Protein AF-A0A2E1EJ29-F1 (afdb_monomer_lite)

Secondary structure (DSSP, 8-state):
---HHHHHHHHHHHHHHHHHHHHH--SHHHHHHHHHHHHHHHHHHHH-GGGTTTS-TT--TT----HHHHHHHHHHHHHHHHHHHHHHHHHHHHHHHHHHHHHHHHHHHHTSS-HHHHHHHHHHHHHHHHHS---HHHHHHHHHHHHHHHHHHHHHHHHHHHHHHHHHHHHHHHHHHHHHHHHHHHHHHHHHHHHHHHHHHT-SSHHHHHHHHHHHHHHHHHHHHHHHHHHHHHHHHHHHHHHHH-

pLDDT: mean 88.32, std 11.66, range [44.38, 98.0]

Structure (mmCIF, N/CA/C/O backbone):
data_AF-A0A2E1EJ29-F1
#
_entry.id   AF-A0A2E1EJ29-F1
#
loop_
_atom_site.group_PDB
_atom_site.id
_atom_site.type_symbol
_atom_site.label_atom_id
_atom_site.label_alt_id
_atom_site.label_comp_id
_atom_site.label_asym_id
_atom_site.label_entity_id
_atom_site.label_seq_id
_atom_site.pdbx_PDB_ins_code
_atom_site.Cartn_x
_atom_site.Cartn_y
_atom_site.Cartn_z
_atom_site.occupancy
_atom_site.B_iso_or_equiv
_atom_site.auth_seq_id
_atom_site.auth_comp_id
_atom_site.auth_asym_id
_atom_site.auth_atom_id
_atom_site.pdbx_PDB_model_num
ATOM 1 N N . MET A 1 1 ? -49.871 9.110 46.213 1.00 54.94 1 MET A N 1
ATOM 2 C CA . MET A 1 1 ? -48.564 8.677 46.752 1.00 54.94 1 MET A CA 1
ATOM 3 C C . MET A 1 1 ? -48.203 7.358 46.102 1.00 54.94 1 MET A C 1
ATOM 5 O O . MET A 1 1 ? -49.024 6.448 46.153 1.00 54.94 1 MET A O 1
ATOM 9 N N . ALA A 1 2 ? -47.036 7.257 45.468 1.00 61.09 2 ALA A N 1
ATOM 10 C CA . ALA A 1 2 ? -46.571 5.967 44.973 1.00 61.09 2 ALA A CA 1
ATOM 11 C C . ALA A 1 2 ? -46.119 5.103 46.153 1.00 61.09 2 ALA A C 1
ATOM 13 O O . ALA A 1 2 ? -45.419 5.576 47.049 1.00 61.09 2 ALA A O 1
ATOM 14 N N . SER A 1 3 ? -46.544 3.844 46.171 1.00 75.69 3 SER A N 1
ATOM 15 C CA . SER A 1 3 ? -46.094 2.883 47.177 1.00 75.69 3 SER A CA 1
ATOM 16 C C . SER A 1 3 ? -44.621 2.517 46.963 1.00 75.69 3 SER A C 1
ATOM 18 O O . SER A 1 3 ? -44.112 2.576 45.843 1.00 75.69 3 SER A O 1
ATOM 20 N N . SER A 1 4 ? -43.940 2.073 48.024 1.00 77.25 4 SER A N 1
ATOM 21 C CA . SER A 1 4 ? -42.561 1.556 47.935 1.00 77.25 4 SER A CA 1
ATOM 22 C C . SER A 1 4 ? -42.420 0.457 46.866 1.00 77.25 4 SER A C 1
ATOM 24 O O . SER A 1 4 ? -41.436 0.438 46.132 1.00 77.25 4 SER A O 1
ATOM 26 N N . ALA A 1 5 ? -43.450 -0.381 46.698 1.00 81.69 5 ALA A N 1
ATOM 27 C CA . ALA A 1 5 ? -43.499 -1.410 45.661 1.00 81.69 5 ALA A CA 1
ATOM 28 C C . ALA A 1 5 ? -43.515 -0.823 44.237 1.00 81.69 5 ALA A C 1
ATOM 30 O O . ALA A 1 5 ? -42.747 -1.267 43.392 1.00 81.69 5 ALA A O 1
ATOM 31 N N . GLN A 1 6 ? -44.315 0.218 43.982 1.00 80.25 6 GLN A N 1
ATOM 32 C CA . GLN A 1 6 ? -44.339 0.896 42.677 1.00 80.25 6 GLN A CA 1
ATOM 33 C C . GLN A 1 6 ? -42.991 1.558 42.352 1.00 80.25 6 GLN A C 1
ATOM 35 O O . GLN A 1 6 ? -42.530 1.496 41.217 1.00 80.25 6 GLN A O 1
ATOM 40 N N . LEU A 1 7 ? -42.331 2.158 43.348 1.00 76.06 7 LEU A N 1
ATOM 41 C CA . LEU A 1 7 ? -41.003 2.761 43.172 1.00 76.06 7 LEU A CA 1
ATOM 42 C C . LEU A 1 7 ? -39.934 1.710 42.864 1.00 76.06 7 LEU A C 1
ATOM 44 O O . LEU A 1 7 ? -39.083 1.927 41.999 1.00 76.06 7 LEU A O 1
ATOM 48 N N . ARG A 1 8 ? -39.988 0.572 43.563 1.00 86.38 8 ARG A N 1
ATOM 49 C CA . ARG A 1 8 ? -39.115 -0.575 43.310 1.00 86.38 8 ARG A CA 1
ATOM 50 C C . ARG A 1 8 ? -39.275 -1.052 41.873 1.00 86.38 8 ARG A C 1
ATOM 52 O O . ARG A 1 8 ? -38.272 -1.215 41.190 1.00 86.38 8 ARG A O 1
ATOM 59 N N . ASP A 1 9 ? -40.506 -1.242 41.412 1.00 86.69 9 ASP A N 1
ATOM 60 C CA . ASP A 1 9 ? -40.768 -1.805 40.088 1.00 86.69 9 ASP A CA 1
ATOM 61 C C . ASP A 1 9 ? -40.225 -0.896 38.968 1.00 86.69 9 ASP A C 1
ATOM 63 O O . ASP A 1 9 ? -39.605 -1.397 38.034 1.00 86.69 9 ASP A O 1
ATOM 67 N N . ILE A 1 10 ? -40.323 0.435 39.103 1.00 85.44 10 ILE A N 1
ATOM 68 C CA . ILE A 1 10 ? -39.728 1.376 38.134 1.00 85.44 10 ILE A CA 1
ATOM 69 C C . ILE A 1 10 ? -38.192 1.305 38.144 1.00 85.44 10 ILE A C 1
ATOM 71 O O . ILE A 1 10 ? -37.553 1.312 37.092 1.00 85.44 10 ILE A O 1
ATOM 75 N N . ILE A 1 11 ? -37.570 1.247 39.325 1.00 86.56 11 ILE A N 1
ATOM 76 C CA . ILE A 1 11 ? -36.105 1.153 39.437 1.00 86.56 11 ILE A CA 1
ATOM 77 C C . ILE A 1 11 ? -35.609 -0.173 38.853 1.00 86.56 11 ILE A C 1
ATOM 79 O O . ILE A 1 11 ? -34.626 -0.186 38.109 1.00 86.56 11 ILE A O 1
ATOM 83 N N . LEU A 1 12 ? -36.303 -1.273 39.145 1.00 89.56 12 LEU A N 1
ATOM 84 C CA . LEU A 1 12 ? -36.008 -2.582 38.573 1.00 89.56 12 LEU A CA 1
ATOM 85 C C . LEU A 1 12 ? -36.186 -2.588 37.055 1.00 89.56 12 LEU A C 1
ATOM 87 O O . LEU A 1 12 ? -35.340 -3.150 36.370 1.00 89.56 12 LEU A O 1
ATOM 91 N N . ASP A 1 13 ? -37.206 -1.920 36.518 1.00 90.19 13 ASP A N 1
ATOM 92 C CA . ASP A 1 13 ? -37.405 -1.788 35.073 1.00 90.19 13 ASP A CA 1
ATOM 93 C C . ASP A 1 13 ? -36.230 -1.070 34.385 1.00 90.19 13 ASP A C 1
ATOM 95 O O . ASP A 1 13 ? -35.724 -1.527 33.358 1.00 90.19 13 ASP A O 1
ATOM 99 N N . LYS A 1 14 ? -35.693 -0.004 34.995 1.00 87.94 14 LYS A N 1
ATOM 100 C CA . LYS A 1 14 ? -34.483 0.670 34.488 1.00 87.94 14 LYS A CA 1
ATOM 101 C C . LYS A 1 14 ? -33.247 -0.228 34.547 1.00 87.94 14 LYS A C 1
ATOM 103 O O . LYS A 1 14 ? -32.454 -0.219 33.606 1.00 87.94 14 LYS A O 1
ATOM 108 N N . ILE A 1 15 ? -33.085 -1.015 35.613 1.00 91.38 15 ILE A N 1
ATOM 109 C CA . ILE A 1 15 ? -31.972 -1.971 35.729 1.00 91.38 15 ILE A CA 1
ATOM 110 C C . ILE A 1 15 ? -32.107 -3.085 34.680 1.00 91.38 15 ILE A C 1
ATOM 112 O O . ILE A 1 15 ? -31.140 -3.390 33.987 1.00 91.38 15 ILE A O 1
ATOM 116 N N . ASN A 1 16 ? -33.307 -3.635 34.497 1.00 91.06 16 ASN A N 1
ATOM 117 C CA . ASN A 1 16 ? -33.585 -4.668 33.498 1.00 91.06 16 ASN A CA 1
ATOM 118 C C . ASN A 1 16 ? -33.403 -4.137 32.067 1.00 91.06 16 ASN A C 1
ATOM 120 O O . ASN A 1 16 ? -32.861 -4.833 31.211 1.00 91.06 16 ASN A O 1
ATOM 124 N N . SER A 1 17 ? -33.785 -2.883 31.809 1.00 89.94 17 SER A N 1
ATOM 125 C CA . SER A 1 17 ? -33.532 -2.205 30.532 1.00 89.94 17 SER A CA 1
ATOM 126 C C . SER A 1 17 ? -32.032 -2.095 30.245 1.00 89.94 17 SER A C 1
ATOM 128 O O . SER A 1 17 ? -31.591 -2.381 29.131 1.00 89.94 17 SER A O 1
ATOM 130 N N . ALA A 1 18 ? -31.226 -1.742 31.254 1.00 89.75 18 ALA A N 1
ATOM 131 C CA . ALA A 1 18 ? -29.772 -1.736 31.126 1.00 89.75 18 ALA A CA 1
ATOM 132 C C . ALA A 1 18 ? -29.220 -3.144 30.842 1.00 89.75 18 ALA A C 1
ATOM 134 O O . ALA A 1 18 ? -28.425 -3.301 29.918 1.00 89.75 18 ALA A O 1
ATOM 135 N N . GLU A 1 19 ? -29.667 -4.170 31.576 1.00 88.75 19 GLU A N 1
ATOM 136 C CA . GLU A 1 19 ? -29.282 -5.573 31.338 1.00 88.75 19 GLU A CA 1
ATOM 137 C C . GLU A 1 19 ? -29.633 -6.032 29.911 1.00 88.75 19 GLU A C 1
ATOM 139 O O . GLU A 1 19 ? -28.803 -6.645 29.235 1.00 88.75 19 GLU A O 1
ATOM 144 N N . SER A 1 20 ? -30.819 -5.674 29.409 1.00 89.12 20 SER A N 1
ATOM 145 C CA . SER A 1 20 ? -31.241 -5.989 28.042 1.00 89.12 20 SER A CA 1
ATOM 146 C C . SER A 1 20 ? -30.323 -5.346 27.001 1.00 89.12 20 SER A C 1
ATOM 148 O O . SER A 1 20 ? -29.882 -6.031 26.077 1.00 89.12 20 SER A O 1
ATOM 150 N N . ILE A 1 21 ? -29.978 -4.062 27.158 1.00 89.06 21 ILE A N 1
ATOM 151 C CA . ILE A 1 21 ? -29.039 -3.366 26.260 1.00 89.06 21 ILE A CA 1
ATOM 152 C C . ILE A 1 21 ? -27.668 -4.053 26.288 1.00 89.06 21 ILE A C 1
ATOM 154 O O . ILE A 1 21 ? -27.071 -4.295 25.243 1.00 89.06 21 ILE A O 1
ATOM 158 N N . LEU A 1 22 ? -27.182 -4.433 27.471 1.00 87.25 22 LEU A N 1
ATOM 159 C CA . LEU A 1 22 ? -25.880 -5.090 27.627 1.00 87.25 22 LEU A CA 1
ATOM 160 C C . LEU A 1 22 ? -25.828 -6.473 26.987 1.00 87.25 22 LEU A C 1
ATOM 162 O O . LEU A 1 22 ? -24.800 -6.846 26.414 1.00 87.25 22 LEU A O 1
ATOM 166 N N . SER A 1 23 ? -26.928 -7.225 27.052 1.00 83.06 23 SER A N 1
ATOM 167 C CA . SER A 1 23 ? -27.020 -8.539 26.415 1.00 83.06 23 SER A CA 1
ATOM 168 C C . SER A 1 23 ? -26.811 -8.454 24.896 1.00 83.06 23 SER A C 1
ATOM 170 O O . SER A 1 23 ? -26.118 -9.296 24.322 1.00 83.06 23 SER A O 1
ATOM 172 N N . GLY A 1 24 ? -27.315 -7.385 24.268 1.00 82.38 24 GLY A N 1
ATOM 173 C CA . GLY A 1 24 ? -27.173 -7.100 22.840 1.00 82.38 24 GLY A CA 1
ATOM 174 C C . GLY A 1 24 ? -25.988 -6.206 22.467 1.00 82.38 24 GLY A C 1
ATOM 175 O O . GLY A 1 24 ? -25.784 -5.967 21.281 1.00 82.38 24 GLY A O 1
ATOM 176 N N . ALA A 1 25 ? -25.209 -5.724 23.442 1.00 82.88 25 ALA A N 1
ATOM 177 C CA . ALA A 1 25 ? -24.180 -4.719 23.200 1.00 82.88 25 ALA A CA 1
ATOM 178 C C . ALA A 1 25 ? -23.123 -5.200 22.196 1.00 82.88 25 ALA A C 1
ATOM 180 O O . ALA A 1 25 ? -22.676 -6.352 22.248 1.00 82.88 25 ALA A O 1
ATOM 181 N N . SER A 1 26 ? -22.708 -4.286 21.321 1.00 76.38 26 SER A N 1
ATOM 182 C CA . SER A 1 26 ? -21.711 -4.511 20.270 1.00 76.38 26 SER A CA 1
ATOM 183 C C . SER A 1 26 ? -20.671 -3.389 20.182 1.00 76.38 26 SER A C 1
ATOM 185 O O . SER A 1 26 ? -19.538 -3.629 19.752 1.00 76.38 26 SER A O 1
ATOM 187 N N . ASP A 1 27 ? -21.012 -2.188 20.654 1.00 80.25 27 ASP A N 1
ATOM 188 C CA . ASP A 1 27 ? -20.152 -1.013 20.587 1.00 80.25 27 ASP A CA 1
ATOM 189 C C . ASP A 1 27 ? -20.117 -0.202 21.896 1.00 80.25 27 ASP A C 1
ATOM 191 O O . ASP A 1 27 ? -20.706 -0.557 22.917 1.00 80.25 27 ASP A O 1
ATOM 195 N N . GLY A 1 28 ? -19.349 0.890 21.886 1.00 80.75 28 GLY A N 1
ATOM 196 C CA . GLY A 1 28 ? -19.209 1.777 23.041 1.00 80.75 28 GLY A CA 1
ATOM 197 C C . GLY A 1 28 ? -20.457 2.604 23.363 1.00 80.75 28 GLY A C 1
ATOM 198 O O . GLY A 1 28 ? -20.579 3.082 24.492 1.00 80.75 28 GLY A O 1
ATOM 199 N N . GLU A 1 29 ? -21.355 2.796 22.399 1.00 85.56 29 GLU A N 1
ATOM 200 C CA . GLU A 1 29 ? -22.580 3.575 22.564 1.00 85.56 29 GLU A CA 1
ATOM 201 C C . GLU A 1 29 ? -23.623 2.777 23.350 1.00 85.56 29 GLU A C 1
ATOM 203 O O . GLU A 1 29 ? -24.232 3.320 24.276 1.00 85.56 29 GLU A O 1
ATOM 208 N N . ASP A 1 30 ? -23.716 1.470 23.099 1.00 86.88 30 ASP A N 1
ATOM 209 C CA . ASP A 1 30 ? -24.527 0.539 23.889 1.00 86.88 30 ASP A CA 1
ATOM 210 C C . ASP A 1 30 ? -24.137 0.577 25.376 1.00 86.88 30 ASP A C 1
ATOM 212 O O . ASP A 1 30 ? -24.987 0.710 26.260 1.00 86.88 30 ASP A O 1
ATOM 216 N N . PHE A 1 31 ? -22.832 0.553 25.673 1.00 86.06 31 PHE A N 1
ATOM 217 C CA . PHE A 1 31 ? -22.336 0.664 27.049 1.00 86.06 31 PHE A CA 1
ATOM 218 C C . PHE A 1 31 ? -22.629 2.023 27.682 1.00 86.06 31 PHE A C 1
ATOM 220 O O . PHE A 1 31 ? -22.846 2.102 28.895 1.00 86.06 31 PHE A O 1
ATOM 227 N N . LYS A 1 32 ? -22.612 3.104 26.897 1.00 87.00 32 LYS A N 1
ATOM 228 C CA . LYS A 1 32 ? -22.953 4.439 27.394 1.00 87.00 32 LYS A CA 1
ATOM 229 C C . LYS A 1 32 ? -24.435 4.503 27.766 1.00 87.00 32 LYS A C 1
ATOM 231 O O . LYS A 1 32 ? -24.745 4.874 28.895 1.00 87.00 32 LYS A O 1
ATOM 236 N N . ARG A 1 33 ? -25.319 4.040 26.875 1.00 87.25 33 ARG A N 1
ATOM 237 C CA . ARG A 1 33 ? -26.767 3.954 27.116 1.00 87.25 33 ARG A CA 1
ATOM 238 C C . ARG A 1 33 ? -27.089 3.091 28.332 1.00 87.25 33 ARG A C 1
ATOM 240 O O . ARG A 1 33 ? -27.808 3.535 29.220 1.00 87.25 33 ARG A O 1
ATOM 247 N N . ALA A 1 34 ? -26.510 1.895 28.434 1.00 88.69 34 ALA A N 1
ATOM 248 C CA . ALA A 1 34 ? -26.711 1.033 29.599 1.00 88.69 34 ALA A CA 1
ATOM 249 C C . ALA A 1 34 ? -26.281 1.716 30.912 1.00 88.69 34 ALA A C 1
ATOM 251 O O . ALA A 1 34 ? -26.986 1.632 31.917 1.00 88.69 34 ALA A O 1
ATOM 252 N N . ASN A 1 35 ? -25.161 2.450 30.908 1.00 87.88 35 ASN A N 1
ATOM 253 C CA . ASN A 1 35 ? -24.720 3.211 32.079 1.00 87.88 35 ASN A CA 1
ATOM 254 C C . ASN A 1 35 ? -25.652 4.379 32.431 1.00 87.88 35 ASN A C 1
ATOM 256 O O . ASN A 1 35 ? -25.806 4.671 33.614 1.00 87.88 35 ASN A O 1
ATOM 260 N N . GLU A 1 36 ? -26.285 5.030 31.452 1.00 89.19 36 GLU A N 1
ATOM 261 C CA . GLU A 1 36 ? -27.283 6.081 31.694 1.00 89.19 36 GLU A CA 1
ATOM 262 C C . GLU A 1 36 ? -28.497 5.514 32.445 1.00 89.19 36 GLU A C 1
ATOM 264 O O . GLU A 1 36 ? -28.858 6.034 33.501 1.00 89.19 36 GLU A O 1
ATOM 269 N N . TYR A 1 37 ? -29.051 4.380 31.996 1.00 88.06 37 TYR A N 1
ATOM 270 C CA . TYR A 1 37 ? -30.131 3.678 32.707 1.00 88.06 37 TYR A CA 1
ATOM 271 C C . TYR A 1 37 ? -29.724 3.264 34.129 1.00 88.06 37 TYR A C 1
ATOM 273 O O . TYR A 1 37 ? -30.474 3.476 35.085 1.00 88.06 37 TYR A O 1
ATOM 281 N N . MET A 1 38 ? -28.505 2.744 34.295 1.00 88.94 38 MET A N 1
ATOM 282 C CA . MET A 1 38 ? -27.959 2.391 35.610 1.00 88.94 38 MET A CA 1
ATOM 283 C C . MET A 1 38 ? -27.734 3.608 36.511 1.00 88.94 38 MET A C 1
ATOM 285 O O . MET A 1 38 ? -27.847 3.496 37.736 1.00 88.94 38 MET A O 1
ATOM 289 N N . HIS A 1 39 ? -27.409 4.766 35.936 1.00 88.50 39 HIS A N 1
ATOM 290 C CA . HIS A 1 39 ? -27.248 6.004 36.684 1.00 88.50 39 HIS A CA 1
ATOM 291 C C . HIS A 1 39 ? -28.597 6.536 37.173 1.00 88.50 39 HIS A C 1
ATOM 293 O O . HIS A 1 39 ? -28.703 6.898 38.347 1.00 88.50 39 HIS A O 1
ATOM 299 N N . VAL A 1 40 ? -29.620 6.504 36.316 1.00 85.75 40 VAL A N 1
ATOM 300 C CA . VAL A 1 40 ? -30.999 6.879 36.658 1.00 85.75 40 VAL A CA 1
ATOM 301 C C . VAL A 1 40 ? -31.550 5.970 37.759 1.00 85.75 40 VAL A C 1
ATOM 303 O O . VAL A 1 40 ? -32.079 6.463 38.756 1.00 85.75 40 VAL A O 1
ATOM 306 N N . ALA A 1 41 ? -31.345 4.653 37.652 1.00 86.88 41 ALA A N 1
ATOM 307 C CA . ALA A 1 41 ? -31.723 3.702 38.698 1.00 86.88 41 ALA A CA 1
ATOM 308 C C . ALA A 1 41 ? -31.033 4.016 40.041 1.00 86.88 41 ALA A C 1
ATOM 310 O O . ALA A 1 41 ? -31.674 4.023 41.092 1.00 86.88 41 ALA A O 1
ATOM 311 N N . MET A 1 42 ? -29.734 4.339 40.015 1.00 87.25 42 MET A N 1
ATOM 312 C CA . MET A 1 42 ? -28.977 4.738 41.208 1.00 87.25 42 MET A CA 1
ATOM 313 C C . MET A 1 42 ? -29.507 6.029 41.844 1.00 87.25 42 MET A C 1
ATOM 315 O O . MET A 1 42 ? -29.618 6.100 43.068 1.00 87.25 42 MET A O 1
ATOM 319 N N . GLN A 1 43 ? -29.819 7.046 41.038 1.00 84.56 43 GLN A N 1
ATOM 320 C CA . GLN A 1 43 ? -30.392 8.301 41.533 1.00 84.56 43 GLN A CA 1
ATOM 321 C C . GLN A 1 43 ? -31.761 8.059 42.178 1.00 84.56 43 GLN A C 1
ATOM 323 O O . GLN A 1 43 ? -31.989 8.509 43.299 1.00 84.56 43 GLN A O 1
ATOM 328 N N . GLY A 1 44 ? -32.610 7.240 41.546 1.00 79.50 44 GLY A N 1
ATOM 329 C CA . GLY A 1 44 ? -33.897 6.822 42.110 1.00 79.50 44 GLY A CA 1
ATOM 330 C C . GLY A 1 44 ? -33.783 6.139 43.471 1.00 79.50 44 GLY A C 1
ATOM 331 O O . GLY A 1 44 ? -34.584 6.406 44.365 1.00 79.50 44 GLY A O 1
ATOM 332 N N . MET A 1 45 ? -32.758 5.303 43.661 1.00 82.88 45 MET A N 1
ATOM 333 C CA . MET A 1 45 ? -32.493 4.635 44.941 1.00 82.88 45 MET A CA 1
ATOM 334 C C . MET A 1 45 ? -31.939 5.564 46.034 1.00 82.88 45 MET A C 1
ATOM 336 O O . MET A 1 45 ? -32.124 5.273 47.219 1.00 82.88 45 MET A O 1
ATOM 340 N N . LYS A 1 46 ? -31.206 6.628 45.673 1.00 80.44 46 LYS A N 1
ATOM 341 C CA . LYS A 1 46 ? -30.547 7.539 46.629 1.00 80.44 46 LYS A CA 1
ATOM 342 C C . LYS A 1 46 ? -31.440 8.693 47.066 1.00 80.44 46 LYS A C 1
ATOM 344 O O . LYS A 1 46 ? -31.614 8.897 48.266 1.00 80.44 46 LYS A O 1
ATOM 349 N N . ASP A 1 47 ? -31.998 9.409 46.099 1.00 70.81 47 ASP A N 1
ATOM 350 C CA . ASP A 1 47 ? -32.615 10.718 46.329 1.00 70.81 47 ASP A CA 1
ATOM 351 C C . ASP A 1 47 ? -34.151 10.658 46.248 1.00 70.81 47 ASP A C 1
ATOM 353 O O . ASP A 1 47 ? -34.837 11.637 46.542 1.00 70.81 47 ASP A O 1
ATOM 357 N N . GLY A 1 48 ? -34.711 9.489 45.907 1.00 61.50 48 GLY A N 1
ATOM 358 C CA . GLY A 1 48 ? -36.116 9.355 45.530 1.00 61.50 48 GLY A CA 1
ATOM 359 C C . GLY A 1 48 ? -36.389 9.972 44.152 1.00 61.50 48 GLY A C 1
ATOM 360 O O . GLY A 1 48 ? -35.484 10.439 43.461 1.00 61.50 48 GLY A O 1
ATOM 361 N N . PHE A 1 49 ? -37.650 9.977 43.715 1.00 59.75 49 PHE A N 1
ATOM 362 C CA . PHE A 1 49 ? -38.008 10.421 42.356 1.00 59.75 49 PHE A CA 1
ATOM 363 C C . PHE A 1 49 ? -37.972 11.940 42.127 1.00 59.75 49 PHE A C 1
ATOM 365 O O . PHE A 1 49 ? -38.128 12.371 40.987 1.00 59.75 49 PHE A O 1
ATOM 372 N N . ALA A 1 50 ? -37.674 12.753 43.147 1.00 52.94 50 ALA A N 1
ATOM 373 C CA . ALA A 1 50 ? -37.490 14.199 42.985 1.00 52.94 50 ALA A CA 1
ATOM 374 C C . ALA A 1 50 ? -36.367 14.544 41.980 1.00 52.94 50 ALA A C 1
ATOM 376 O O . ALA A 1 50 ? -36.471 15.525 41.245 1.00 52.94 50 ALA A O 1
ATOM 377 N N . ALA A 1 51 ? -35.338 13.691 41.882 1.00 47.88 51 ALA A N 1
ATOM 378 C CA . ALA A 1 51 ? -34.248 13.811 40.908 1.00 47.88 51 ALA A CA 1
ATOM 379 C C . ALA A 1 51 ? -34.557 13.182 39.529 1.00 47.88 51 ALA A C 1
ATOM 381 O O . ALA A 1 51 ? -33.835 13.435 38.570 1.00 47.88 51 ALA A O 1
ATOM 382 N N . MET A 1 52 ? -35.625 12.379 39.410 1.00 50.31 52 MET A N 1
ATOM 383 C CA . MET A 1 52 ? -36.056 11.722 38.161 1.00 50.31 52 MET A CA 1
ATOM 384 C C . MET A 1 52 ? -37.126 12.525 37.389 1.00 50.31 52 MET A C 1
ATOM 386 O O . MET A 1 52 ? -37.547 12.113 36.307 1.00 50.31 52 MET A O 1
ATOM 390 N N . SER A 1 53 ? -37.543 13.677 37.931 1.00 44.88 53 SER A N 1
ATOM 391 C CA . SER A 1 53 ? -38.707 14.498 37.544 1.00 44.88 53 SER A CA 1
ATOM 392 C C . SER A 1 53 ? -38.671 15.144 36.149 1.00 44.88 53 SER A C 1
ATOM 394 O O . SER A 1 53 ? -39.543 15.945 35.823 1.00 44.88 53 SER A O 1
ATOM 396 N N . VAL A 1 54 ? -37.724 14.776 35.285 1.00 45.69 54 VAL A N 1
ATOM 397 C CA . VAL A 1 54 ? -37.727 15.214 33.879 1.00 45.69 54 VAL A CA 1
ATOM 398 C C . VAL A 1 54 ? -38.528 14.260 32.978 1.00 45.69 54 VAL A C 1
ATOM 400 O O . VAL A 1 54 ? -38.919 14.666 31.889 1.00 45.69 54 VAL A O 1
ATOM 403 N N . ILE A 1 55 ? -38.807 13.015 33.398 1.00 44.38 55 ILE A N 1
ATOM 404 C CA . ILE A 1 55 ? -39.355 11.989 32.481 1.00 44.38 55 ILE A CA 1
ATOM 405 C C . ILE A 1 55 ? -40.814 11.589 32.747 1.00 44.38 55 ILE A C 1
ATOM 407 O O . ILE A 1 55 ? -41.474 11.172 31.806 1.00 44.38 55 ILE A O 1
ATOM 411 N N . ASP A 1 56 ? -41.376 11.765 33.943 1.00 45.12 56 ASP A N 1
ATOM 412 C CA . ASP A 1 56 ? -42.786 11.405 34.156 1.00 45.12 56 ASP A CA 1
ATOM 413 C C . ASP A 1 56 ? -43.423 12.253 35.258 1.00 45.12 56 ASP A C 1
ATOM 415 O O . ASP A 1 56 ? -43.043 12.174 36.428 1.00 45.12 56 ASP A O 1
ATOM 419 N N . GLY A 1 57 ? -44.418 13.066 34.892 1.00 45.25 57 GLY A N 1
ATOM 420 C CA . GLY A 1 57 ? -45.170 13.964 35.783 1.00 45.25 57 GLY A CA 1
ATOM 421 C C . GLY A 1 57 ? -46.128 13.250 36.746 1.00 45.25 57 GLY A C 1
ATOM 422 O O . GLY A 1 57 ? -47.174 13.794 37.087 1.00 45.25 57 GLY A O 1
ATOM 423 N N . LEU A 1 58 ? -45.803 12.019 37.148 1.00 47.06 58 LEU A N 1
ATOM 424 C CA . LEU A 1 58 ? -46.701 11.076 37.822 1.00 47.06 58 LEU A CA 1
ATOM 425 C C . LEU A 1 58 ? -46.355 10.831 39.302 1.00 47.06 58 LEU A C 1
ATOM 427 O O . LEU A 1 58 ? -47.089 10.116 39.985 1.00 47.06 58 LEU A O 1
ATOM 431 N N . LEU A 1 59 ? -45.256 11.397 39.819 1.00 50.97 59 LEU A N 1
ATOM 432 C CA . LEU A 1 59 ? -44.717 11.041 41.136 1.00 50.97 59 LEU A CA 1
ATOM 433 C C . LEU A 1 59 ? -44.487 12.258 42.041 1.00 50.97 59 LEU A C 1
ATOM 435 O O . LEU A 1 59 ? -43.778 13.196 41.697 1.00 50.97 59 LEU A O 1
ATOM 439 N N . ASP A 1 60 ? -45.086 12.197 43.230 1.00 52.22 60 ASP A N 1
ATOM 440 C CA . ASP A 1 60 ? -44.978 13.208 44.280 1.00 52.22 60 ASP A CA 1
ATOM 441 C C . ASP A 1 60 ? -43.615 13.104 45.001 1.00 52.22 60 ASP A C 1
ATOM 443 O O . ASP A 1 60 ? -43.181 12.006 45.382 1.00 52.22 60 ASP A O 1
ATOM 447 N N . ASN A 1 61 ? -42.951 14.250 45.189 1.00 53.09 61 ASN A N 1
ATOM 448 C CA . ASN A 1 61 ? -41.515 14.430 45.490 1.00 53.09 61 ASN A CA 1
ATOM 449 C C . ASN A 1 61 ? -41.016 13.850 46.836 1.00 53.09 61 ASN A C 1
ATOM 451 O O . ASN A 1 61 ? -39.840 13.984 47.173 1.00 53.09 61 ASN A O 1
ATOM 455 N N . SER A 1 62 ? -41.885 13.216 47.624 1.00 52.31 62 SER A N 1
ATOM 456 C CA . SER A 1 62 ? -41.614 12.761 48.997 1.00 52.31 62 SER A CA 1
ATOM 457 C C . SER A 1 62 ? -41.545 11.237 49.164 1.00 52.31 62 SER A C 1
ATOM 459 O O . SER A 1 62 ? -41.187 10.748 50.237 1.00 52.31 62 SER A O 1
ATOM 461 N N . SER A 1 63 ? -41.862 10.470 48.117 1.00 63.03 63 SER A N 1
ATOM 462 C CA . SER A 1 63 ? -41.990 9.010 48.203 1.00 63.03 63 SER A CA 1
ATOM 463 C C . SER A 1 63 ? -40.604 8.335 48.181 1.00 63.03 63 SER A C 1
ATOM 465 O O . SER A 1 63 ? -39.866 8.460 47.202 1.00 63.03 63 SER A O 1
ATOM 467 N N . ARG A 1 64 ? -40.232 7.617 49.253 1.00 72.25 64 ARG A N 1
ATOM 468 C CA . ARG A 1 64 ? -38.952 6.887 49.388 1.00 72.25 64 ARG A CA 1
ATOM 469 C C . ARG A 1 64 ? -39.168 5.378 49.488 1.00 72.25 64 ARG A C 1
ATOM 471 O O . ARG A 1 64 ? -40.179 4.925 50.018 1.00 72.25 64 ARG A O 1
ATOM 478 N N . LEU A 1 65 ? -38.180 4.612 49.025 1.00 79.31 65 LEU A N 1
ATOM 479 C CA . LEU A 1 65 ? -38.127 3.163 49.225 1.00 79.31 65 LEU A CA 1
ATOM 480 C C . LEU A 1 65 ? -37.987 2.824 50.713 1.00 79.31 65 LEU A C 1
ATOM 482 O O . LEU A 1 65 ? -37.216 3.465 51.436 1.00 79.31 65 LEU A O 1
ATOM 486 N N . ASN A 1 66 ? -38.678 1.773 51.151 1.00 85.25 66 ASN A N 1
ATOM 487 C CA . ASN A 1 66 ? -38.384 1.136 52.431 1.00 85.25 66 ASN A CA 1
ATOM 488 C C . ASN A 1 66 ? -37.021 0.407 52.377 1.00 85.25 66 ASN A C 1
ATOM 490 O O . ASN A 1 66 ? -36.421 0.229 51.314 1.00 85.25 66 ASN A O 1
ATOM 494 N N . ALA A 1 67 ? -36.514 -0.017 53.537 1.00 85.19 67 ALA A N 1
ATOM 495 C CA . ALA A 1 67 ? -35.194 -0.643 53.632 1.00 85.19 67 ALA A CA 1
ATOM 496 C C . ALA A 1 67 ? -35.077 -1.960 52.836 1.00 85.19 67 ALA A C 1
ATOM 498 O O . ALA A 1 67 ? -34.037 -2.201 52.229 1.00 85.19 67 ALA A O 1
ATOM 499 N N . GLN A 1 68 ? -36.134 -2.779 52.807 1.00 88.00 68 GLN A N 1
ATOM 500 C CA . GLN A 1 68 ? -36.143 -4.072 52.111 1.00 88.00 68 GLN A CA 1
ATOM 501 C C . GLN A 1 68 ? -36.118 -3.897 50.586 1.00 88.00 68 GLN A C 1
ATOM 503 O O . GLN A 1 68 ? -35.276 -4.481 49.908 1.00 88.00 68 GLN A O 1
ATOM 508 N N . ASP A 1 69 ? -36.989 -3.044 50.046 1.00 86.50 69 ASP A N 1
ATOM 509 C CA . ASP A 1 69 ? -37.060 -2.755 48.612 1.00 86.50 69 ASP A CA 1
ATOM 510 C C . ASP A 1 69 ? -35.784 -2.049 48.124 1.00 86.50 69 ASP A C 1
ATOM 512 O O . ASP A 1 69 ? -35.317 -2.303 47.011 1.00 86.50 69 ASP A O 1
ATOM 516 N N . ARG A 1 70 ? -35.181 -1.193 48.963 1.00 86.25 70 ARG A N 1
ATOM 517 C CA . ARG A 1 70 ? -33.896 -0.549 48.666 1.00 86.25 70 ARG A CA 1
ATOM 518 C C . ARG A 1 70 ? -32.751 -1.553 48.588 1.00 86.25 70 ARG A C 1
ATOM 520 O O . ARG A 1 70 ? -31.946 -1.444 47.666 1.00 86.25 70 ARG A O 1
ATOM 527 N N . ASP A 1 71 ? -32.671 -2.505 49.517 1.00 89.31 71 ASP A N 1
ATOM 528 C CA . ASP A 1 71 ? -31.630 -3.539 49.479 1.00 89.31 71 ASP A CA 1
ATOM 529 C C . ASP A 1 71 ? -31.790 -4.446 48.252 1.00 89.31 71 ASP A C 1
ATOM 531 O O . ASP A 1 71 ? -30.820 -4.721 47.550 1.00 89.31 71 ASP A O 1
ATOM 535 N N . LEU A 1 72 ? -33.028 -4.807 47.901 1.00 90.38 72 LEU A N 1
ATOM 536 C CA . LEU A 1 72 ? -33.314 -5.595 46.702 1.00 90.38 72 LEU A CA 1
ATOM 537 C C . LEU A 1 72 ? -32.882 -4.867 45.418 1.00 90.38 72 LEU A C 1
ATOM 539 O O . LEU A 1 72 ? -32.169 -5.439 44.588 1.00 90.38 72 LEU A O 1
ATOM 543 N N . CYS A 1 73 ? -33.252 -3.590 45.265 1.00 89.44 73 CYS A N 1
ATOM 544 C CA . CYS A 1 73 ? -32.812 -2.781 44.124 1.00 89.44 73 CYS A CA 1
ATOM 545 C C . CYS A 1 73 ? -31.285 -2.631 44.095 1.00 89.44 73 CYS A C 1
ATOM 547 O O . CYS A 1 73 ? -30.677 -2.699 43.027 1.00 89.44 73 CYS A O 1
ATOM 549 N N . TRP A 1 74 ? -30.653 -2.467 45.261 1.00 91.25 74 TRP A N 1
ATOM 550 C CA . TRP A 1 74 ? -29.204 -2.345 45.382 1.00 91.25 74 TRP A CA 1
ATOM 551 C C . TRP A 1 74 ? -28.471 -3.617 44.951 1.00 91.25 74 TRP A C 1
ATOM 553 O O . TRP A 1 74 ? -27.522 -3.540 44.169 1.00 91.25 74 TRP A O 1
ATOM 563 N N . GLN A 1 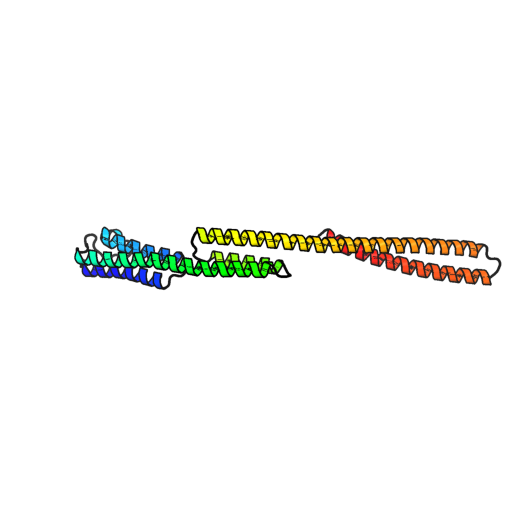75 ? -28.919 -4.788 45.411 1.00 93.12 75 GLN A N 1
ATOM 564 C CA . GLN A 1 75 ? -28.340 -6.073 45.018 1.00 93.12 75 GLN A CA 1
ATOM 565 C C . GLN A 1 75 ? -28.464 -6.300 43.509 1.00 93.12 75 GLN A C 1
ATOM 567 O O . GLN A 1 75 ? -27.483 -6.664 42.854 1.00 93.12 75 GLN A O 1
ATOM 572 N N . LYS A 1 76 ? -29.640 -6.014 42.938 1.00 91.81 76 LYS A N 1
ATOM 573 C CA . LYS A 1 76 ? -29.877 -6.142 41.497 1.00 91.81 76 LYS A CA 1
ATOM 574 C C . LYS A 1 76 ? -29.022 -5.157 40.695 1.00 91.81 76 LYS A C 1
ATOM 576 O O . LYS A 1 76 ? -28.387 -5.552 39.722 1.00 91.81 76 LYS A O 1
ATOM 581 N N . TRP A 1 77 ? -28.919 -3.905 41.141 1.00 92.81 77 TRP A N 1
ATOM 582 C CA . TRP A 1 77 ? -28.050 -2.903 40.521 1.00 92.81 77 TRP A CA 1
ATOM 583 C C . TRP A 1 77 ? -26.574 -3.311 40.571 1.00 92.81 77 TRP A C 1
ATOM 585 O O . TRP A 1 77 ? -25.859 -3.168 39.581 1.00 92.81 77 TRP A O 1
ATOM 595 N N . LYS A 1 78 ? -26.105 -3.849 41.702 1.00 92.00 78 LYS A N 1
ATOM 596 C CA . LYS A 1 78 ? -24.726 -4.327 41.841 1.00 92.00 78 LYS A CA 1
ATOM 597 C C . LYS A 1 78 ? -24.442 -5.462 40.856 1.00 92.00 78 LYS A C 1
ATOM 599 O O . LYS A 1 78 ? -23.468 -5.384 40.117 1.00 92.00 78 LYS A O 1
ATOM 604 N N . SER A 1 79 ? -25.334 -6.450 40.781 1.00 89.56 79 SER A N 1
ATOM 605 C CA . SER A 1 79 ? -25.226 -7.561 39.830 1.00 89.56 79 SER A CA 1
ATOM 606 C C . SER A 1 79 ? -25.210 -7.086 38.371 1.00 89.56 79 SER A C 1
ATOM 608 O O . SER A 1 79 ? -24.323 -7.473 37.608 1.00 89.56 79 SER A O 1
ATOM 610 N N . ALA A 1 80 ? -26.118 -6.181 37.998 1.00 89.12 80 ALA A N 1
ATOM 611 C CA . ALA A 1 80 ? -26.143 -5.594 36.664 1.00 89.12 80 ALA A CA 1
ATOM 612 C C . ALA A 1 80 ? -24.853 -4.811 36.367 1.00 89.12 80 ALA A C 1
ATOM 614 O O . ALA A 1 80 ? -24.300 -4.911 35.272 1.00 89.12 80 ALA A O 1
ATOM 615 N N . LYS A 1 81 ? -24.305 -4.082 37.345 1.00 88.44 81 LYS A N 1
ATOM 616 C CA . LYS A 1 81 ? -23.055 -3.335 37.176 1.00 88.44 81 LYS A CA 1
ATOM 617 C C . LYS A 1 81 ? -21.840 -4.239 36.994 1.00 88.44 81 LYS A C 1
ATOM 619 O O . LYS A 1 81 ? -21.002 -3.951 36.140 1.00 88.44 81 LYS A O 1
ATOM 624 N N . ASP A 1 82 ? -21.759 -5.332 37.741 1.00 88.69 82 ASP A N 1
ATOM 625 C CA . ASP A 1 82 ? -20.696 -6.323 37.565 1.00 88.69 82 ASP A CA 1
ATOM 626 C C . ASP A 1 82 ? -20.793 -6.972 36.169 1.00 88.69 82 ASP A C 1
ATOM 628 O O . ASP A 1 82 ? -19.783 -7.129 35.477 1.00 88.69 82 ASP A O 1
ATOM 632 N N . SER A 1 83 ? -22.016 -7.227 35.685 1.00 86.56 83 SER A N 1
ATOM 633 C CA . SER A 1 83 ? -22.251 -7.741 34.329 1.00 86.56 83 SER A CA 1
ATOM 634 C C . SER A 1 83 ? -21.782 -6.778 33.225 1.00 86.56 83 SER A C 1
ATOM 636 O O . SER A 1 83 ? -21.249 -7.236 32.213 1.00 86.56 83 SER A O 1
ATOM 638 N N . ILE A 1 84 ? -21.880 -5.453 33.434 1.00 85.56 84 ILE A N 1
ATOM 639 C CA . ILE A 1 84 ? -21.333 -4.440 32.510 1.00 85.56 84 ILE A CA 1
ATOM 640 C C . ILE A 1 84 ? -19.830 -4.632 32.347 1.00 85.56 84 ILE A C 1
ATOM 642 O O . ILE A 1 84 ? -19.330 -4.633 31.222 1.00 85.56 84 ILE A O 1
ATOM 646 N N . GLY A 1 85 ? -19.112 -4.774 33.466 1.00 84.38 85 GLY A N 1
ATOM 647 C CA . GLY A 1 85 ? -17.662 -4.951 33.466 1.00 84.38 85 GLY A CA 1
ATOM 648 C C . GLY A 1 85 ? -17.249 -6.181 32.663 1.00 84.38 85 GLY A C 1
ATOM 649 O O . GLY A 1 85 ? -16.465 -6.065 31.721 1.00 84.38 85 GLY A O 1
ATOM 650 N N . LEU A 1 86 ? -17.865 -7.326 32.971 1.00 87.88 86 LEU A N 1
ATOM 651 C CA . LEU A 1 86 ? -17.601 -8.598 32.293 1.00 87.88 86 LEU A CA 1
ATOM 652 C C . LEU A 1 86 ? -17.942 -8.542 30.799 1.00 87.88 86 LEU A C 1
ATOM 654 O O . LEU A 1 86 ? -17.167 -8.999 29.959 1.00 87.88 86 LEU A O 1
ATOM 658 N N . ARG A 1 87 ? -19.087 -7.950 30.440 1.00 86.50 87 ARG A N 1
ATOM 659 C CA . ARG A 1 87 ? -19.511 -7.835 29.040 1.00 86.50 87 ARG A CA 1
ATOM 660 C C . ARG A 1 87 ? -18.588 -6.921 28.243 1.00 86.50 87 ARG A C 1
ATOM 662 O O . ARG A 1 87 ? -18.259 -7.230 27.099 1.00 86.50 87 ARG A O 1
ATOM 669 N N . ARG A 1 88 ? -18.151 -5.816 28.847 1.00 87.69 88 ARG A N 1
ATOM 670 C CA . ARG A 1 88 ? -17.198 -4.882 28.246 1.00 87.69 88 ARG A CA 1
ATOM 671 C C . ARG A 1 88 ? -15.881 -5.574 27.926 1.00 87.69 88 ARG A C 1
ATOM 673 O O . ARG A 1 88 ? -15.425 -5.492 26.788 1.00 87.69 88 ARG A O 1
ATOM 680 N N . GLU A 1 89 ? -15.320 -6.280 28.900 1.00 89.81 89 GLU A N 1
ATOM 681 C CA . GLU A 1 89 ? -14.082 -7.037 28.729 1.00 89.81 89 GLU A CA 1
ATOM 682 C C . GLU A 1 89 ? -14.233 -8.123 27.653 1.00 89.81 89 GLU A C 1
ATOM 684 O O . GLU A 1 89 ? -13.405 -8.223 26.748 1.00 89.81 89 GLU A O 1
ATOM 689 N N . TYR A 1 90 ? -15.339 -8.873 27.676 1.00 89.81 90 TYR A N 1
ATOM 690 C CA . TYR A 1 90 ? -15.642 -9.887 26.666 1.00 89.81 90 TYR A CA 1
ATOM 691 C C . TYR A 1 90 ? -15.636 -9.318 25.237 1.00 89.81 90 TYR A C 1
ATOM 693 O O . TYR A 1 90 ? -14.959 -9.857 24.360 1.00 89.81 90 TYR A O 1
ATOM 701 N N . ILE A 1 91 ? -16.346 -8.209 24.997 1.00 90.00 91 ILE A N 1
ATOM 702 C CA . ILE A 1 91 ? -16.404 -7.576 23.670 1.00 90.00 91 ILE A CA 1
ATOM 703 C C . ILE A 1 91 ? -15.035 -7.040 23.259 1.00 90.00 91 ILE A C 1
ATOM 705 O O . ILE A 1 91 ? -14.628 -7.210 22.110 1.00 90.00 91 ILE A O 1
ATOM 709 N N . GLN A 1 92 ? -14.306 -6.410 24.180 1.00 91.12 92 GLN A N 1
ATOM 710 C CA . GLN A 1 92 ? -12.977 -5.880 23.887 1.00 91.12 92 GLN A CA 1
ATOM 711 C C . GLN A 1 92 ? -11.991 -6.995 23.514 1.00 91.12 92 GLN A C 1
ATOM 713 O O . GLN A 1 92 ? -11.226 -6.820 22.564 1.00 91.12 92 GLN A O 1
ATOM 718 N N . ASN A 1 93 ? -12.052 -8.148 24.184 1.00 91.94 93 ASN A N 1
ATOM 719 C CA . ASN A 1 93 ? -11.236 -9.323 23.870 1.00 91.94 93 ASN A CA 1
ATOM 720 C C . ASN A 1 93 ? -11.630 -9.965 22.532 1.00 91.94 93 ASN A C 1
ATOM 722 O O . ASN A 1 93 ? -10.765 -10.288 21.714 1.00 91.94 93 ASN A O 1
ATOM 726 N N . LEU A 1 94 ? -12.929 -10.087 22.254 1.00 91.38 94 LEU A N 1
ATOM 727 C CA . LEU A 1 94 ? -13.421 -10.592 20.971 1.00 91.38 94 LEU A CA 1
ATOM 728 C C . LEU A 1 94 ? -12.987 -9.685 19.808 1.00 91.38 94 LEU A C 1
ATOM 730 O O . LEU A 1 94 ? -12.452 -10.158 18.800 1.00 91.38 94 LEU A O 1
ATOM 734 N N . ASN A 1 95 ? -13.141 -8.372 19.976 1.00 93.12 95 ASN A N 1
ATOM 735 C CA . ASN A 1 95 ? -12.715 -7.375 19.000 1.00 93.12 95 ASN A CA 1
ATOM 736 C C . ASN A 1 95 ? -11.194 -7.332 18.835 1.00 93.12 95 ASN A C 1
ATOM 738 O O . ASN A 1 95 ? -10.722 -7.102 17.722 1.00 93.12 95 ASN A O 1
ATOM 742 N N . ALA A 1 96 ? -10.419 -7.580 19.895 1.00 93.38 96 ALA A N 1
ATOM 743 C CA . ALA A 1 96 ? -8.966 -7.687 19.805 1.00 93.38 96 ALA A CA 1
ATOM 744 C C . ALA A 1 96 ? -8.555 -8.814 18.845 1.00 93.38 96 ALA A C 1
ATOM 746 O O . ALA A 1 96 ? -7.745 -8.577 17.950 1.00 93.38 96 ALA A O 1
ATOM 747 N N . GLY A 1 97 ? -9.188 -9.988 18.949 1.00 93.38 97 GLY A N 1
ATOM 748 C CA . GLY A 1 97 ? -8.957 -11.094 18.017 1.00 93.38 97 GLY A CA 1
ATOM 749 C C . GLY A 1 97 ? -9.380 -10.778 16.576 1.00 93.38 97 GLY A C 1
ATOM 750 O O . GLY A 1 97 ? -8.710 -11.184 15.628 1.00 93.38 97 GLY A O 1
ATOM 751 N N . ILE A 1 98 ? -10.466 -10.019 16.378 1.00 94.19 98 ILE A N 1
ATOM 752 C CA . ILE A 1 98 ? -10.863 -9.531 15.044 1.00 94.19 98 ILE A CA 1
ATOM 753 C C . ILE A 1 98 ? -9.802 -8.575 14.478 1.00 94.19 98 ILE A C 1
ATOM 755 O O . ILE A 1 98 ? -9.415 -8.709 13.317 1.00 94.19 98 ILE A O 1
ATOM 759 N N . ALA A 1 99 ? -9.325 -7.629 15.289 1.00 94.69 99 ALA A N 1
ATOM 760 C CA . ALA A 1 99 ? -8.304 -6.669 14.887 1.00 94.69 99 ALA A CA 1
ATOM 761 C C . ALA A 1 99 ? -6.997 -7.370 14.492 1.00 94.69 99 ALA A C 1
ATOM 763 O O . ALA A 1 99 ? -6.421 -7.034 13.458 1.00 94.69 99 ALA A O 1
ATOM 764 N N . ASP A 1 100 ? -6.584 -8.390 15.247 1.00 95.25 100 ASP A N 1
ATOM 765 C CA . ASP A 1 100 ? -5.403 -9.194 14.925 1.00 95.25 100 ASP A CA 1
ATOM 766 C C . ASP A 1 100 ? -5.551 -9.905 13.581 1.00 95.25 100 ASP A C 1
ATOM 768 O O . ASP A 1 100 ? -4.649 -9.835 12.751 1.00 95.25 100 ASP A O 1
ATOM 772 N N . ARG A 1 101 ? -6.721 -10.489 13.291 1.00 95.75 101 ARG A N 1
ATOM 773 C CA . ARG A 1 101 ? -6.987 -11.094 11.975 1.00 95.75 101 ARG A CA 1
ATOM 774 C C . ARG A 1 101 ? -6.893 -10.088 10.832 1.00 95.75 101 ARG A C 1
ATOM 776 O O . ARG A 1 101 ? -6.399 -10.440 9.761 1.00 95.75 101 ARG A O 1
ATOM 783 N N . PHE A 1 102 ? -7.367 -8.857 11.031 1.00 95.81 102 PHE A N 1
ATOM 784 C CA . PHE A 1 102 ? -7.196 -7.808 10.027 1.00 95.81 102 PHE A CA 1
ATOM 785 C C . PHE A 1 102 ? -5.718 -7.493 9.816 1.00 95.81 102 PHE A C 1
ATOM 787 O O . PHE A 1 102 ? -5.277 -7.507 8.672 1.00 95.81 102 PHE A O 1
ATOM 794 N N . VAL A 1 103 ? -4.953 -7.276 10.889 1.00 95.25 103 VAL A N 1
ATOM 795 C CA . VAL A 1 103 ? -3.511 -6.995 10.818 1.00 95.25 103 VAL A CA 1
ATOM 796 C C . VAL A 1 103 ? -2.752 -8.122 10.114 1.00 95.25 103 VAL A C 1
ATOM 798 O O . VAL A 1 103 ? -2.002 -7.843 9.180 1.00 95.25 103 VAL A O 1
ATOM 801 N N . SER A 1 104 ? -2.981 -9.381 10.497 1.00 94.25 104 SER A N 1
ATOM 802 C CA . SER A 1 104 ? -2.364 -10.550 9.858 1.00 94.25 104 SER A CA 1
ATOM 803 C C . SER A 1 104 ? -2.677 -10.612 8.366 1.00 94.25 104 SER A C 1
ATOM 805 O O . SER A 1 104 ? -1.770 -10.758 7.557 1.00 94.25 104 SER A O 1
ATOM 807 N N . ARG A 1 105 ? -3.938 -10.385 7.975 1.00 93.25 105 ARG A N 1
ATOM 808 C CA . ARG A 1 105 ? -4.320 -10.366 6.558 1.00 93.25 105 ARG A CA 1
ATOM 809 C C . ARG A 1 105 ? -3.581 -9.284 5.771 1.00 93.25 105 ARG A C 1
ATOM 811 O O . ARG A 1 105 ? -3.277 -9.504 4.601 1.00 93.25 105 ARG A O 1
ATOM 818 N N . VAL A 1 106 ? -3.326 -8.113 6.363 1.00 94.62 106 VAL A N 1
ATOM 819 C CA . VAL A 1 106 ? -2.523 -7.091 5.676 1.00 94.62 106 VAL A CA 1
ATOM 820 C C . VAL A 1 106 ? -1.091 -7.589 5.509 1.00 94.62 106 VAL A C 1
ATOM 822 O O . VAL A 1 106 ? -0.580 -7.517 4.398 1.00 94.62 106 VAL A O 1
ATOM 825 N N . TRP A 1 107 ? -0.473 -8.149 6.553 1.00 93.19 107 TRP A N 1
ATOM 826 C CA . TRP A 1 107 ? 0.873 -8.731 6.467 1.00 93.19 107 TRP A CA 1
ATOM 827 C C . TRP A 1 107 ? 0.997 -9.785 5.361 1.00 93.19 107 TRP A C 1
ATOM 829 O O . TRP A 1 107 ? 1.917 -9.697 4.552 1.00 93.19 107 TRP A O 1
ATOM 839 N N . ASP A 1 108 ? 0.036 -10.701 5.247 1.00 91.62 108 ASP A N 1
ATOM 840 C CA . ASP A 1 108 ? 0.033 -11.718 4.188 1.00 91.62 108 ASP A CA 1
ATOM 841 C C . ASP A 1 108 ? -0.001 -11.089 2.783 1.00 91.62 108 ASP A C 1
ATOM 843 O O . ASP A 1 108 ? 0.604 -11.587 1.835 1.00 91.62 108 ASP A O 1
ATOM 847 N N . ARG A 1 109 ? -0.703 -9.958 2.633 1.00 90.88 109 ARG A N 1
ATOM 848 C CA . ARG A 1 109 ? -0.838 -9.235 1.358 1.00 90.88 109 ARG A CA 1
ATOM 849 C C . ARG A 1 109 ? 0.354 -8.335 1.045 1.00 90.88 109 ARG A C 1
ATOM 851 O O . ARG A 1 109 ? 0.609 -8.075 -0.127 1.00 90.88 109 ARG A O 1
ATOM 858 N N . VAL A 1 110 ? 1.094 -7.879 2.052 1.00 88.69 110 VAL A N 1
ATOM 859 C CA . VAL A 1 110 ? 2.314 -7.064 1.880 1.00 88.69 110 VAL A CA 1
ATOM 860 C C . VAL A 1 110 ? 3.390 -7.828 1.124 1.00 88.69 110 VAL A C 1
ATOM 862 O O . VAL A 1 110 ? 4.136 -7.233 0.345 1.00 88.69 110 VAL A O 1
ATOM 865 N N . GLU A 1 111 ? 3.456 -9.140 1.342 1.00 83.25 111 GLU A N 1
ATOM 866 C CA . GLU A 1 111 ? 4.452 -9.998 0.709 1.00 83.25 111 GLU A CA 1
ATOM 867 C C . GLU A 1 111 ? 4.077 -10.437 -0.712 1.00 83.25 111 GLU A C 1
ATOM 869 O O . GLU A 1 111 ? 4.918 -10.989 -1.419 1.00 83.25 111 GLU A O 1
ATOM 874 N N . SER A 1 112 ? 2.867 -10.114 -1.178 1.00 83.12 112 SER A N 1
ATOM 875 C CA . SER A 1 112 ? 2.442 -10.398 -2.551 1.00 83.12 112 SER A CA 1
ATOM 876 C C . SER A 1 112 ? 3.280 -9.663 -3.609 1.00 83.12 112 SER A C 1
ATOM 878 O O . SER A 1 112 ? 3.903 -8.624 -3.355 1.00 83.12 112 SER A O 1
ATOM 880 N N . ASP A 1 113 ? 3.272 -10.189 -4.837 1.00 80.94 113 ASP A N 1
ATOM 881 C CA . ASP A 1 113 ? 4.022 -9.620 -5.964 1.00 80.94 113 ASP A CA 1
ATOM 882 C C . ASP A 1 113 ? 3.619 -8.171 -6.276 1.00 80.94 113 ASP A C 1
ATOM 884 O O . ASP A 1 113 ? 4.441 -7.370 -6.736 1.00 80.94 113 ASP A O 1
ATOM 888 N N . ASN A 1 114 ? 2.359 -7.804 -6.021 1.00 86.31 114 ASN A N 1
ATOM 889 C CA . ASN A 1 114 ? 1.852 -6.459 -6.238 1.00 86.31 114 ASN A CA 1
ATOM 890 C C . ASN A 1 114 ? 1.767 -5.661 -4.923 1.00 86.31 114 ASN A C 1
ATOM 892 O O . ASN A 1 114 ? 0.838 -5.860 -4.142 1.00 86.31 114 ASN A O 1
ATOM 896 N N . PRO A 1 115 ? 2.654 -4.675 -4.683 1.00 88.56 115 PRO A N 1
ATOM 897 C CA . PRO A 1 115 ? 2.633 -3.917 -3.433 1.00 88.56 115 PRO A CA 1
ATOM 898 C C . PRO A 1 115 ? 1.379 -3.037 -3.271 1.00 88.56 115 PRO A C 1
ATOM 900 O O . PRO A 1 115 ? 1.065 -2.619 -2.156 1.00 88.56 115 PRO A O 1
ATOM 903 N N . TYR A 1 116 ? 0.641 -2.762 -4.353 1.00 90.12 116 TYR A N 1
ATOM 904 C CA . TYR A 1 116 ? -0.620 -2.021 -4.289 1.00 90.12 116 TYR A CA 1
ATOM 905 C C . TYR A 1 116 ? -1.752 -2.832 -3.640 1.00 90.12 116 TYR A C 1
ATOM 907 O O . TYR A 1 116 ? -2.575 -2.246 -2.938 1.00 90.12 116 TYR A O 1
ATOM 915 N N . ASP A 1 117 ? -1.739 -4.162 -3.760 1.00 90.62 117 ASP A N 1
ATOM 916 C CA . ASP A 1 117 ? -2.725 -5.036 -3.108 1.00 90.62 117 ASP A CA 1
ATOM 917 C C . ASP A 1 117 ? -2.597 -4.946 -1.577 1.00 90.62 117 ASP A C 1
ATOM 919 O O . ASP A 1 117 ? -3.591 -4.887 -0.848 1.00 90.62 117 ASP A O 1
ATOM 923 N N . GLY A 1 118 ? -1.358 -4.857 -1.077 1.00 91.12 118 GLY A N 1
ATOM 924 C CA . GLY A 1 118 ? -1.074 -4.604 0.336 1.00 91.12 118 GLY A CA 1
ATOM 925 C C . GLY A 1 118 ? -1.617 -3.251 0.811 1.00 91.12 118 GLY A C 1
ATOM 926 O O . GLY A 1 118 ? -2.166 -3.155 1.910 1.00 91.12 118 GLY A O 1
ATOM 927 N N . LEU A 1 119 ? -1.528 -2.209 -0.024 1.00 92.81 119 LEU A N 1
ATOM 928 C CA . LEU A 1 119 ? -2.060 -0.879 0.292 1.00 92.81 119 LEU A CA 1
ATOM 929 C C . LEU A 1 119 ? -3.594 -0.877 0.386 1.00 92.81 119 LEU A C 1
ATOM 931 O O . LEU A 1 119 ? -4.160 -0.220 1.264 1.00 92.81 119 LEU A O 1
ATOM 935 N N . GLU A 1 120 ? -4.277 -1.598 -0.501 1.00 93.69 120 GLU A N 1
ATOM 936 C CA . GLU A 1 120 ? -5.734 -1.749 -0.447 1.00 93.69 120 GLU A CA 1
ATOM 937 C C . GLU A 1 120 ? -6.175 -2.519 0.798 1.00 93.69 120 GLU A C 1
ATOM 939 O O . GLU A 1 120 ? -7.074 -2.069 1.518 1.00 93.69 120 GLU A O 1
ATOM 944 N N . ALA A 1 121 ? -5.487 -3.622 1.111 1.00 94.56 121 ALA A N 1
ATOM 945 C CA . ALA A 1 121 ? -5.724 -4.389 2.328 1.00 94.56 121 ALA A CA 1
ATOM 946 C C . ALA A 1 121 ? -5.526 -3.531 3.589 1.00 94.56 121 ALA A C 1
ATOM 948 O O . ALA A 1 121 ? -6.354 -3.579 4.501 1.00 94.56 121 ALA A O 1
ATOM 949 N N . LEU A 1 122 ? -4.483 -2.693 3.618 1.00 95.75 122 LEU A N 1
ATOM 950 C CA . LEU A 1 122 ? -4.211 -1.765 4.715 1.00 95.75 122 LEU A CA 1
ATOM 951 C C . LEU A 1 122 ? -5.351 -0.754 4.903 1.00 95.75 122 LEU A C 1
ATOM 953 O O . LEU A 1 122 ? -5.850 -0.590 6.018 1.00 95.75 122 LEU A O 1
ATOM 957 N N . LYS A 1 123 ? -5.800 -0.104 3.822 1.00 95.50 123 LYS A N 1
ATOM 958 C CA . LYS A 1 123 ? -6.909 0.867 3.865 1.00 95.50 123 LYS A CA 1
ATOM 959 C C . LYS A 1 123 ? -8.205 0.229 4.361 1.00 95.50 123 LYS A C 1
ATOM 961 O O . LYS A 1 123 ? -8.940 0.838 5.142 1.00 95.50 123 LYS A O 1
ATOM 966 N N . TYR A 1 124 ? -8.485 -0.992 3.911 1.00 95.19 124 TYR A N 1
ATOM 967 C CA . TYR A 1 124 ? -9.639 -1.758 4.364 1.00 95.19 124 TYR A CA 1
ATOM 968 C C . TYR A 1 124 ? -9.536 -2.091 5.860 1.00 95.19 124 TYR A C 1
ATOM 970 O O . TYR A 1 124 ? -10.454 -1.781 6.619 1.00 95.19 124 TYR A O 1
ATOM 978 N N . ALA A 1 125 ? -8.395 -2.619 6.311 1.00 95.44 125 ALA A N 1
ATOM 979 C CA . ALA A 1 125 ? -8.163 -2.942 7.717 1.00 95.44 125 ALA A CA 1
ATOM 980 C C . ALA A 1 125 ? -8.304 -1.711 8.629 1.00 95.44 125 ALA A C 1
ATOM 982 O O . ALA A 1 125 ? -9.009 -1.773 9.634 1.00 95.44 125 ALA A O 1
ATOM 983 N N . GLN A 1 126 ? -7.710 -0.570 8.260 1.00 95.44 126 GLN A N 1
ATOM 984 C CA . GLN A 1 126 ? -7.830 0.683 9.017 1.00 95.44 126 GLN A CA 1
ATOM 985 C C . GLN A 1 126 ? -9.291 1.129 9.182 1.00 95.44 126 GLN A C 1
ATOM 987 O O . GLN A 1 126 ? -9.688 1.567 10.265 1.00 95.44 126 GLN A O 1
ATOM 992 N N . ARG A 1 127 ? -10.106 0.998 8.125 1.00 95.75 127 ARG A N 1
ATOM 993 C CA . ARG A 1 127 ? -11.533 1.344 8.158 1.00 95.75 127 ARG A CA 1
ATOM 994 C C . ARG A 1 127 ? -12.319 0.443 9.105 1.00 95.75 127 ARG A C 1
ATOM 996 O O . ARG A 1 127 ? -13.120 0.956 9.883 1.00 95.75 127 ARG A O 1
ATOM 1003 N N . GLU A 1 128 ? -12.101 -0.866 9.043 1.00 93.75 128 GLU A N 1
ATOM 1004 C CA . GLU A 1 128 ? -12.838 -1.819 9.875 1.00 93.75 128 GLU A CA 1
ATOM 1005 C C . GLU A 1 128 ? -12.398 -1.753 11.342 1.00 93.75 128 GLU A C 1
ATOM 1007 O O . GLU A 1 128 ? -13.240 -1.673 12.233 1.00 93.75 128 GLU A O 1
ATOM 1012 N N . ILE A 1 129 ? -11.094 -1.645 11.616 1.00 93.38 129 ILE A N 1
ATOM 1013 C CA . ILE A 1 129 ? -10.558 -1.518 12.982 1.00 93.38 129 ILE A CA 1
ATOM 1014 C C . ILE A 1 129 ? -11.050 -0.239 13.672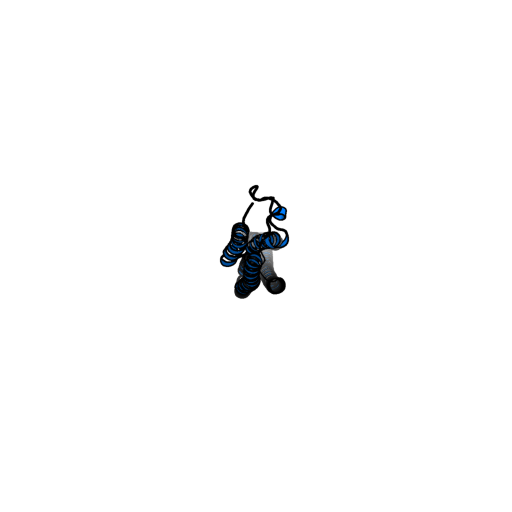 1.00 93.38 129 ILE A C 1
ATOM 1016 O O . ILE A 1 129 ? -11.267 -0.231 14.886 1.00 93.38 129 ILE A O 1
ATOM 1020 N N . LYS A 1 130 ? -11.268 0.852 12.923 1.00 91.06 130 LYS A N 1
ATOM 1021 C CA . LYS A 1 130 ? -11.807 2.100 13.486 1.00 91.06 130 LYS A CA 1
ATOM 1022 C C . LYS A 1 130 ? -13.183 1.899 14.133 1.00 91.06 130 LYS A C 1
ATOM 1024 O O . LYS A 1 130 ? -13.463 2.570 15.123 1.00 91.06 130 LYS A O 1
ATOM 1029 N N . LYS A 1 131 ? -13.996 0.977 13.610 1.00 90.12 131 LYS A N 1
ATOM 1030 C CA . LYS A 1 131 ? -15.344 0.669 14.115 1.00 90.12 131 LYS A CA 1
ATOM 1031 C C . LYS A 1 131 ? -15.326 -0.207 15.370 1.00 90.12 131 LYS A C 1
ATOM 1033 O O . LYS A 1 131 ? -16.297 -0.222 16.112 1.00 90.12 131 LYS A O 1
ATOM 1038 N N . LEU A 1 132 ? -14.237 -0.935 15.618 1.00 90.06 132 LEU A N 1
ATOM 1039 C CA . LEU A 1 132 ? -14.158 -1.877 16.731 1.00 90.06 132 LEU A CA 1
ATOM 1040 C C . LEU A 1 132 ? -14.019 -1.155 18.074 1.00 90.06 132 LEU A C 1
ATOM 1042 O O . LEU A 1 132 ? -13.189 -0.250 18.237 1.00 90.06 132 LEU A O 1
ATOM 1046 N N . TYR A 1 133 ? -14.777 -1.615 19.069 1.00 88.62 133 TYR A N 1
ATOM 1047 C CA . TYR A 1 133 ? -14.615 -1.199 20.457 1.00 88.62 133 TYR A CA 1
ATOM 1048 C C . TYR A 1 133 ? -13.447 -1.970 21.090 1.00 88.62 133 TYR A C 1
ATOM 1050 O O . TYR A 1 133 ? -13.554 -3.163 21.367 1.00 88.62 133 TYR A O 1
ATOM 1058 N N . LEU A 1 134 ? -12.311 -1.291 21.275 1.00 90.06 134 LEU A N 1
ATOM 1059 C CA . LEU A 1 134 ? -11.031 -1.872 21.700 1.00 90.06 134 LEU A CA 1
ATOM 1060 C C . LEU A 1 134 ? -10.480 -1.167 22.940 1.00 90.06 134 LEU A C 1
ATOM 1062 O O . LEU A 1 134 ? -10.708 0.031 23.131 1.00 90.06 134 LEU A O 1
ATOM 1066 N N . HIS A 1 135 ? -9.678 -1.888 23.730 1.00 91.50 135 HIS A N 1
ATOM 1067 C CA . HIS A 1 135 ? -8.811 -1.271 24.734 1.00 91.50 135 HIS A CA 1
ATOM 1068 C C . HIS A 1 135 ? -7.831 -0.291 24.087 1.00 91.50 135 HIS A C 1
ATOM 1070 O O . HIS A 1 135 ? -7.373 -0.498 22.961 1.00 91.50 135 HIS A O 1
ATOM 1076 N N . LYS A 1 136 ? -7.481 0.765 24.829 1.00 91.62 136 LYS A N 1
ATOM 1077 C CA . LYS A 1 136 ? -6.509 1.774 24.391 1.00 91.62 136 LYS A CA 1
ATOM 1078 C C . LYS A 1 136 ? -5.173 1.131 24.015 1.00 91.62 136 LYS A C 1
ATOM 1080 O O . LYS A 1 136 ? -4.668 1.392 22.929 1.00 91.62 136 LYS A O 1
ATOM 1085 N N . ASP A 1 137 ? -4.667 0.238 24.860 1.00 94.56 137 ASP A N 1
ATOM 1086 C CA . ASP A 1 137 ? -3.374 -0.415 24.642 1.00 94.56 137 ASP A CA 1
ATOM 1087 C C . ASP A 1 137 ? -3.403 -1.305 23.401 1.00 94.56 137 ASP A C 1
ATOM 1089 O O . ASP A 1 137 ? -2.533 -1.199 22.540 1.00 94.56 137 ASP A O 1
ATOM 1093 N N . LYS A 1 138 ? -4.471 -2.094 23.227 1.00 93.12 138 LYS A N 1
ATOM 1094 C CA . LYS A 1 138 ? -4.644 -2.909 22.020 1.00 93.12 138 LYS A CA 1
ATOM 1095 C C . LYS A 1 138 ? -4.765 -2.052 20.761 1.00 93.12 138 LYS A C 1
ATOM 1097 O O . LYS A 1 138 ? -4.197 -2.392 19.728 1.00 93.12 138 LYS A O 1
ATOM 1102 N N . ARG A 1 139 ? -5.477 -0.924 20.832 1.00 94.12 139 ARG A N 1
ATOM 1103 C CA . ARG A 1 139 ? -5.590 0.019 19.711 1.00 94.12 139 ARG A CA 1
ATOM 1104 C C . ARG A 1 139 ? -4.226 0.596 19.329 1.00 94.12 139 ARG A C 1
ATOM 1106 O O . ARG A 1 139 ? -3.947 0.702 18.137 1.00 94.12 139 ARG A O 1
ATOM 1113 N N . ASN A 1 140 ? -3.386 0.926 20.309 1.00 95.62 140 ASN A N 1
ATOM 1114 C CA . ASN A 1 140 ? -2.022 1.391 20.064 1.00 95.62 140 ASN A CA 1
ATOM 1115 C C . ASN A 1 140 ? -1.161 0.292 19.426 1.00 95.62 140 ASN A C 1
ATOM 1117 O O . ASN A 1 140 ? -0.567 0.538 18.384 1.00 95.62 140 ASN A O 1
ATOM 1121 N N . GLN A 1 141 ? -1.193 -0.935 19.957 1.00 95.81 141 GLN A N 1
ATOM 1122 C CA . GLN A 1 141 ? -0.472 -2.082 19.383 1.00 95.81 141 GLN A CA 1
ATOM 1123 C C . GLN A 1 141 ? -0.862 -2.349 17.922 1.00 95.81 141 GLN A C 1
ATOM 1125 O O . GLN A 1 141 ? -0.009 -2.560 17.059 1.00 95.81 141 GLN A O 1
ATOM 1130 N N . VAL A 1 142 ? -2.165 -2.325 17.628 1.00 95.94 142 VAL A N 1
ATOM 1131 C CA . VAL A 1 142 ? -2.678 -2.508 16.267 1.00 95.94 142 VAL A CA 1
ATOM 1132 C C . VAL A 1 142 ? -2.209 -1.372 15.363 1.00 95.94 142 VAL A C 1
ATOM 1134 O O . VAL A 1 142 ? -1.756 -1.632 14.253 1.00 95.94 142 VAL A O 1
ATOM 1137 N N . ARG A 1 143 ? -2.262 -0.122 15.837 1.00 95.12 143 ARG A N 1
ATOM 1138 C CA . ARG A 1 143 ? -1.779 1.039 15.084 1.00 95.12 143 ARG A CA 1
ATOM 1139 C C . ARG A 1 143 ? -0.293 0.917 14.753 1.00 95.12 143 ARG A C 1
ATOM 1141 O O . ARG A 1 143 ? 0.053 0.997 13.584 1.00 95.12 143 ARG A O 1
ATOM 1148 N N . GLU A 1 144 ? 0.549 0.634 15.741 1.00 96.88 144 GLU A N 1
ATOM 1149 C CA . GLU A 1 144 ? 1.987 0.417 15.543 1.00 96.88 144 GLU A CA 1
ATOM 1150 C C . GLU A 1 144 ? 2.262 -0.709 14.537 1.00 96.88 144 GLU A C 1
ATOM 1152 O O . GLU A 1 144 ? 3.146 -0.600 13.687 1.00 96.88 144 GLU A O 1
ATOM 1157 N N . SER A 1 145 ? 1.487 -1.798 14.577 1.00 95.88 145 SER A N 1
ATOM 1158 C CA . SER A 1 145 ? 1.614 -2.853 13.573 1.00 95.88 145 SER A CA 1
ATOM 1159 C C . SER A 1 145 ? 1.216 -2.390 12.172 1.00 95.88 145 SER A C 1
ATOM 1161 O O . SER A 1 145 ? 1.900 -2.745 11.215 1.00 95.88 145 SER A O 1
ATOM 1163 N N . LEU A 1 146 ? 0.130 -1.630 12.028 1.00 95.50 146 LEU A N 1
ATOM 1164 C CA . LEU A 1 146 ? -0.307 -1.116 10.728 1.00 95.50 146 LEU A CA 1
ATOM 1165 C C . LEU A 1 146 ? 0.666 -0.068 10.173 1.00 95.50 146 LEU A C 1
ATOM 1167 O O . LEU A 1 146 ? 0.882 -0.035 8.964 1.00 95.50 146 LEU A O 1
ATOM 1171 N N . ASP A 1 147 ? 1.285 0.737 11.036 1.00 96.00 147 ASP A N 1
ATOM 1172 C CA . ASP A 1 147 ? 2.297 1.724 10.652 1.00 96.00 147 ASP A CA 1
ATOM 1173 C C . ASP A 1 147 ? 3.562 1.024 10.120 1.00 96.00 147 ASP A C 1
ATOM 1175 O O . ASP A 1 147 ? 4.025 1.340 9.023 1.00 96.00 147 ASP A O 1
ATOM 1179 N N . ARG A 1 148 ? 4.044 -0.029 10.799 1.00 96.00 148 ARG A N 1
ATOM 1180 C CA . ARG A 1 148 ? 5.152 -0.871 10.293 1.00 96.00 148 ARG A CA 1
ATOM 1181 C C . ARG A 1 148 ? 4.841 -1.501 8.936 1.00 96.00 148 ARG A C 1
ATOM 1183 O O . ARG A 1 148 ? 5.684 -1.535 8.039 1.00 96.00 148 ARG A O 1
ATOM 1190 N N . VAL A 1 149 ? 3.617 -1.994 8.769 1.00 94.69 149 VAL A N 1
ATOM 1191 C CA . VAL A 1 149 ? 3.150 -2.547 7.494 1.00 94.69 149 VAL A CA 1
ATOM 1192 C C . VAL A 1 149 ? 3.137 -1.478 6.401 1.00 94.69 149 VAL A C 1
ATOM 1194 O O . VAL A 1 149 ? 3.586 -1.723 5.281 1.00 94.69 149 VAL A O 1
ATOM 1197 N N . HIS A 1 150 ? 2.659 -0.280 6.719 1.00 94.94 150 HIS A N 1
ATOM 1198 C CA . HIS A 1 150 ? 2.620 0.836 5.787 1.00 94.94 150 HIS A CA 1
ATOM 1199 C C . HIS A 1 150 ? 4.020 1.246 5.305 1.00 94.94 150 HIS A C 1
ATOM 1201 O O . HIS A 1 150 ? 4.218 1.444 4.103 1.00 94.94 150 HIS A O 1
ATOM 1207 N N . GLU A 1 151 ? 5.002 1.318 6.205 1.00 95.25 151 GLU A N 1
ATOM 1208 C CA . GLU A 1 151 ? 6.405 1.585 5.855 1.00 95.25 151 GLU A CA 1
ATOM 1209 C C . GLU A 1 151 ? 6.968 0.517 4.910 1.00 95.25 151 GLU A C 1
ATOM 1211 O O . GLU A 1 151 ? 7.612 0.832 3.901 1.00 95.25 151 GLU A O 1
ATOM 1216 N N . ARG A 1 152 ? 6.667 -0.758 5.183 1.00 94.19 152 ARG A N 1
ATOM 1217 C CA . ARG A 1 152 ? 7.086 -1.883 4.341 1.00 94.19 152 ARG A CA 1
ATOM 1218 C C . ARG A 1 152 ? 6.482 -1.803 2.937 1.00 94.19 152 ARG A C 1
ATOM 1220 O O . ARG A 1 152 ? 7.215 -1.925 1.953 1.00 94.19 152 ARG A O 1
ATOM 1227 N N . ILE A 1 153 ? 5.175 -1.547 2.833 1.00 93.94 153 ILE A N 1
ATOM 1228 C CA . ILE A 1 153 ? 4.474 -1.346 1.553 1.00 93.94 153 ILE A CA 1
ATOM 1229 C C . ILE A 1 153 ? 5.094 -0.175 0.792 1.00 93.94 153 ILE A C 1
ATOM 1231 O O . ILE A 1 153 ? 5.440 -0.312 -0.381 1.00 93.94 153 ILE A O 1
ATOM 1235 N N . SER A 1 154 ? 5.285 0.959 1.465 1.00 93.88 154 SER A N 1
ATOM 1236 C CA . SER A 1 154 ? 5.841 2.175 0.865 1.00 93.88 154 SER A CA 1
ATOM 1237 C C . SER A 1 154 ? 7.237 1.933 0.295 1.00 93.88 154 SER A C 1
ATOM 1239 O O . SER A 1 154 ? 7.527 2.334 -0.833 1.00 93.88 154 SER A O 1
ATOM 1241 N N . THR A 1 155 ? 8.071 1.193 1.029 1.00 94.06 155 THR A N 1
ATOM 1242 C CA . THR A 1 155 ? 9.408 0.790 0.579 1.00 94.06 155 THR A CA 1
ATOM 1243 C C . THR A 1 155 ? 9.337 -0.073 -0.681 1.00 94.06 155 THR A C 1
ATOM 1245 O O . THR A 1 155 ? 10.034 0.204 -1.655 1.00 94.06 155 THR A O 1
ATOM 1248 N N . ARG A 1 156 ? 8.457 -1.084 -0.721 1.00 92.50 156 ARG A N 1
ATOM 1249 C CA . ARG A 1 156 ? 8.282 -1.941 -1.911 1.00 92.50 156 ARG A CA 1
ATOM 1250 C C . ARG A 1 156 ? 7.777 -1.157 -3.122 1.00 92.50 156 ARG A C 1
ATOM 1252 O O . ARG A 1 156 ? 8.261 -1.376 -4.231 1.00 92.50 156 ARG A O 1
ATOM 1259 N N . ILE A 1 157 ? 6.842 -0.224 -2.929 1.00 92.62 157 ILE A N 1
ATOM 1260 C CA . ILE A 1 157 ? 6.366 0.659 -4.005 1.00 92.62 157 ILE A CA 1
ATOM 1261 C C . ILE A 1 157 ? 7.522 1.507 -4.544 1.00 92.62 157 ILE A C 1
ATOM 1263 O O . ILE A 1 157 ? 7.684 1.613 -5.760 1.00 92.62 157 ILE A O 1
ATOM 1267 N N . ALA A 1 158 ? 8.337 2.091 -3.663 1.00 92.75 158 ALA A N 1
ATOM 1268 C CA . ALA A 1 158 ? 9.490 2.892 -4.063 1.00 92.75 158 ALA A CA 1
ATOM 1269 C C . ALA A 1 158 ? 10.520 2.063 -4.850 1.00 92.75 158 ALA A C 1
ATOM 1271 O O . ALA A 1 158 ? 10.966 2.498 -5.911 1.00 92.75 158 ALA A O 1
ATOM 1272 N N . LEU A 1 159 ? 10.835 0.847 -4.387 1.00 91.94 159 LEU A N 1
ATOM 1273 C CA . LEU A 1 159 ? 11.725 -0.080 -5.095 1.00 91.94 159 LEU A CA 1
ATOM 1274 C C . LEU A 1 159 ? 11.192 -0.415 -6.490 1.00 91.94 159 LEU A C 1
ATOM 1276 O O . LEU A 1 159 ? 11.907 -0.245 -7.474 1.00 91.94 159 LEU A O 1
ATOM 1280 N N . ARG A 1 160 ? 9.912 -0.784 -6.600 1.00 90.25 160 ARG A N 1
ATOM 1281 C CA . ARG A 1 160 ? 9.285 -1.106 -7.889 1.00 90.25 160 ARG A CA 1
ATOM 1282 C C . ARG A 1 160 ? 9.288 0.084 -8.851 1.00 90.25 160 ARG A C 1
ATOM 1284 O O . ARG A 1 160 ? 9.555 -0.085 -10.038 1.00 90.25 160 ARG A O 1
ATOM 1291 N N . LYS A 1 161 ? 9.028 1.299 -8.356 1.00 90.38 161 LYS A N 1
ATOM 1292 C CA . LYS A 1 161 ? 9.132 2.527 -9.164 1.00 90.38 161 LYS A CA 1
ATOM 1293 C C . LYS A 1 161 ? 10.561 2.757 -9.657 1.00 90.38 161 LYS A C 1
ATOM 1295 O O . LYS A 1 161 ? 10.749 3.051 -10.835 1.00 90.38 161 LYS A O 1
ATOM 1300 N N . ASN A 1 162 ? 11.555 2.583 -8.789 1.00 92.00 162 ASN A N 1
ATOM 1301 C CA . ASN A 1 162 ? 12.963 2.721 -9.157 1.00 92.00 162 ASN A CA 1
ATOM 1302 C C . ASN A 1 162 ? 13.394 1.674 -10.191 1.00 92.00 162 ASN A C 1
ATOM 1304 O O . ASN A 1 162 ? 14.094 2.019 -11.139 1.00 92.00 162 ASN A O 1
ATOM 1308 N N . GLU A 1 163 ? 12.947 0.424 -10.068 1.00 91.25 163 GLU A N 1
ATOM 1309 C CA . GLU A 1 163 ? 13.213 -0.627 -11.057 1.00 91.25 163 GLU A CA 1
ATOM 1310 C C . GLU A 1 163 ? 12.611 -0.302 -12.425 1.00 91.25 163 GLU A C 1
ATOM 1312 O O . GLU A 1 163 ? 13.294 -0.427 -13.442 1.00 91.25 163 GLU A O 1
ATOM 1317 N N . ILE A 1 164 ? 11.351 0.144 -12.465 1.00 90.50 164 ILE A N 1
ATOM 1318 C CA . ILE A 1 164 ? 10.696 0.571 -13.709 1.00 90.50 164 ILE A CA 1
ATOM 1319 C C . ILE A 1 164 ? 11.483 1.719 -14.343 1.00 90.50 164 ILE A C 1
ATOM 1321 O O . ILE A 1 164 ? 11.785 1.670 -15.535 1.00 90.50 164 ILE A O 1
ATOM 1325 N N . ARG A 1 165 ? 11.875 2.712 -13.539 1.00 91.62 165 ARG A N 1
ATOM 1326 C CA . ARG A 1 165 ? 12.659 3.857 -14.003 1.00 91.62 165 ARG A CA 1
ATOM 1327 C C . ARG A 1 165 ? 14.027 3.431 -14.537 1.00 91.62 165 ARG A C 1
ATOM 1329 O O . ARG A 1 165 ? 14.432 3.887 -15.600 1.00 91.62 165 ARG A O 1
ATOM 1336 N N . LYS A 1 166 ? 14.717 2.513 -13.853 1.00 93.62 166 LYS A N 1
ATOM 1337 C CA . LYS A 1 166 ? 16.000 1.955 -14.304 1.00 93.62 166 LYS A CA 1
ATOM 1338 C C . LYS A 1 166 ? 15.854 1.239 -15.647 1.00 93.62 166 LYS A C 1
ATOM 1340 O O . LYS A 1 166 ? 16.623 1.510 -16.559 1.00 93.62 166 LYS A O 1
ATOM 1345 N N . ARG A 1 167 ? 14.826 0.398 -15.806 1.00 93.38 167 ARG A N 1
ATOM 1346 C CA . ARG A 1 167 ? 14.535 -0.275 -17.085 1.00 93.38 167 ARG A CA 1
ATOM 1347 C C . ARG A 1 167 ? 14.243 0.720 -18.208 1.00 93.38 167 ARG A C 1
ATOM 1349 O O . ARG A 1 167 ? 14.656 0.492 -19.339 1.00 93.38 167 ARG A O 1
ATOM 1356 N N . GLN A 1 168 ? 13.541 1.814 -17.910 1.00 93.38 168 GLN A N 1
ATOM 1357 C CA . GLN A 1 168 ? 13.290 2.886 -18.877 1.00 93.38 168 GLN A CA 1
ATOM 1358 C C . GLN A 1 168 ? 14.585 3.603 -19.284 1.00 93.38 168 GLN A C 1
ATOM 1360 O O . GLN A 1 168 ? 14.782 3.827 -20.475 1.00 93.38 168 GLN A O 1
ATOM 1365 N N . PHE A 1 169 ? 15.482 3.900 -18.338 1.00 93.88 169 PHE A N 1
ATOM 1366 C CA . PHE A 1 169 ? 16.804 4.462 -18.640 1.00 93.88 169 PHE A CA 1
ATOM 1367 C C . PHE A 1 169 ? 17.661 3.514 -19.486 1.00 93.88 169 PHE A C 1
ATOM 1369 O O . PHE A 1 169 ? 18.160 3.922 -20.528 1.00 93.88 169 PHE A O 1
ATOM 1376 N N . GLU A 1 170 ? 17.765 2.237 -19.110 1.00 95.19 170 GLU A N 1
ATOM 1377 C CA . GLU A 1 170 ? 18.506 1.233 -19.891 1.00 95.19 170 GLU A CA 1
ATOM 1378 C C . GLU A 1 170 ? 17.938 1.080 -21.312 1.00 95.19 170 GLU A C 1
ATOM 1380 O O . GLU A 1 170 ? 18.673 0.897 -22.284 1.00 95.19 170 GLU A O 1
ATOM 1385 N N . PHE A 1 171 ? 16.612 1.147 -21.459 1.00 95.06 171 PHE A N 1
ATOM 1386 C CA . PHE A 1 171 ? 15.971 1.109 -22.769 1.00 95.06 171 PHE A CA 1
ATOM 1387 C C . PHE A 1 171 ? 16.275 2.368 -23.594 1.00 95.06 171 PHE A C 1
ATOM 1389 O O . PHE A 1 171 ? 16.562 2.251 -24.786 1.00 95.06 171 PHE A O 1
ATOM 1396 N N . LEU A 1 172 ? 16.281 3.547 -22.966 1.00 96.06 172 LEU A N 1
ATOM 1397 C CA . LEU A 1 172 ? 16.658 4.810 -23.601 1.00 96.06 172 LEU A CA 1
ATOM 1398 C C . LEU A 1 172 ? 18.113 4.787 -24.089 1.00 96.06 172 LEU A C 1
ATOM 1400 O O . LEU A 1 172 ? 18.369 5.128 -25.242 1.00 96.06 172 LEU A O 1
ATOM 1404 N N . GLU A 1 173 ? 19.054 4.318 -23.268 1.00 96.62 173 GLU A N 1
ATOM 1405 C CA . GLU A 1 173 ? 20.465 4.170 -23.655 1.00 96.62 173 GLU A CA 1
ATOM 1406 C C . GLU A 1 173 ? 20.626 3.264 -24.882 1.00 96.62 173 GLU A C 1
ATOM 1408 O O . GLU A 1 173 ? 21.361 3.589 -25.818 1.00 96.62 173 GLU A O 1
ATOM 1413 N N . ARG A 1 174 ? 19.882 2.149 -24.936 1.00 97.06 174 ARG A N 1
ATOM 1414 C CA . ARG A 1 174 ? 19.879 1.258 -26.109 1.00 97.06 174 ARG A CA 1
ATOM 1415 C C . ARG A 1 174 ? 19.352 1.950 -27.363 1.00 97.06 174 ARG A C 1
ATOM 1417 O O . ARG A 1 174 ? 19.898 1.718 -28.443 1.00 97.06 174 ARG A O 1
ATOM 1424 N N . LEU A 1 175 ? 18.308 2.772 -27.241 1.00 97.06 175 LEU A N 1
ATOM 1425 C CA . LEU A 1 175 ? 17.766 3.542 -28.363 1.00 97.06 175 LEU A CA 1
ATOM 1426 C C . LEU A 1 175 ? 18.764 4.598 -28.848 1.00 97.06 175 LEU A C 1
ATOM 1428 O O . LEU A 1 175 ? 19.004 4.680 -30.050 1.00 97.06 175 LEU A O 1
ATOM 1432 N N . LEU A 1 176 ? 19.402 5.336 -27.936 1.00 96.69 176 LEU A N 1
ATOM 1433 C CA . LEU A 1 176 ? 20.426 6.331 -28.270 1.00 96.69 176 LEU A CA 1
ATOM 1434 C C . LEU A 1 176 ? 21.622 5.691 -28.989 1.00 96.69 176 LEU A C 1
ATOM 1436 O O . LEU A 1 176 ? 22.018 6.156 -30.056 1.00 96.69 176 LEU A O 1
ATOM 1440 N N . ALA A 1 177 ? 22.127 4.561 -28.490 1.00 97.38 177 ALA A N 1
ATOM 1441 C CA . ALA A 1 177 ? 23.212 3.825 -29.143 1.00 97.38 177 ALA A CA 1
ATOM 1442 C C . ALA A 1 177 ? 22.798 3.226 -30.503 1.00 97.38 177 ALA A C 1
ATOM 1444 O O . ALA A 1 177 ? 23.614 3.063 -31.414 1.00 97.38 177 ALA A O 1
ATOM 1445 N N . ALA A 1 178 ? 21.529 2.838 -30.673 1.00 97.00 178 ALA A N 1
ATOM 1446 C CA . ALA A 1 178 ? 21.009 2.407 -31.971 1.00 97.00 178 ALA A CA 1
ATOM 1447 C C . ALA A 1 178 ? 20.926 3.581 -32.958 1.00 97.00 178 ALA A C 1
ATOM 1449 O O . ALA A 1 178 ? 21.340 3.432 -34.111 1.00 97.00 178 ALA A O 1
ATOM 1450 N N . ARG A 1 179 ? 20.455 4.744 -32.495 1.00 97.50 179 ARG A N 1
ATOM 1451 C CA . ARG A 1 179 ? 20.401 5.988 -33.266 1.00 97.50 179 ARG A CA 1
ATOM 1452 C C . ARG A 1 179 ? 21.788 6.400 -33.742 1.00 97.50 179 ARG A C 1
ATOM 1454 O O . ARG A 1 179 ? 21.971 6.627 -34.932 1.00 97.50 179 ARG A O 1
ATOM 1461 N N . GLU A 1 180 ? 22.768 6.441 -32.843 1.00 97.81 180 GLU A N 1
ATOM 1462 C CA . GLU A 1 180 ? 24.148 6.827 -33.154 1.00 97.81 180 GLU A CA 1
ATOM 1463 C C . GLU A 1 180 ? 24.752 5.941 -34.250 1.00 97.81 180 GLU A C 1
ATOM 1465 O O . GLU A 1 180 ? 25.257 6.444 -35.254 1.00 97.81 180 GLU A O 1
ATOM 1470 N N . ARG A 1 181 ? 24.594 4.615 -34.137 1.00 97.50 181 ARG A N 1
ATOM 1471 C CA . ARG A 1 181 ? 25.040 3.670 -35.176 1.00 97.50 181 ARG A CA 1
ATOM 1472 C C . ARG A 1 181 ? 24.370 3.920 -36.527 1.00 97.50 181 ARG A C 1
ATOM 1474 O O . ARG A 1 181 ? 25.024 3.812 -37.564 1.00 97.50 181 ARG A O 1
ATOM 1481 N N . LYS A 1 182 ? 23.075 4.249 -36.539 1.00 96.38 182 LYS A N 1
ATOM 1482 C CA . LYS A 1 182 ? 22.332 4.556 -37.772 1.00 96.38 182 LYS A CA 1
ATOM 1483 C C . LYS A 1 182 ? 22.770 5.882 -38.388 1.00 96.38 182 LYS A C 1
ATOM 1485 O O . LYS A 1 182 ? 22.928 5.937 -39.604 1.00 96.38 182 LYS A O 1
ATOM 1490 N N . VAL A 1 183 ? 23.021 6.904 -37.573 1.00 97.44 183 VAL A N 1
ATOM 1491 C CA . VAL A 1 183 ? 23.571 8.192 -38.021 1.00 97.44 183 VAL A CA 1
ATOM 1492 C C . VAL A 1 183 ? 24.967 8.000 -38.616 1.00 97.44 183 VAL A C 1
ATOM 1494 O O . VAL A 1 183 ? 25.220 8.475 -39.718 1.00 97.44 183 VAL A O 1
ATOM 1497 N N . GLY A 1 184 ? 25.845 7.235 -37.960 1.00 97.25 184 GLY A N 1
ATOM 1498 C CA . GLY A 1 184 ? 27.163 6.902 -38.508 1.00 97.25 184 GLY A CA 1
ATOM 1499 C C . GLY A 1 184 ? 27.076 6.170 -39.853 1.00 97.25 184 GLY A C 1
ATOM 1500 O O . GLY A 1 184 ? 27.760 6.533 -40.808 1.00 97.25 184 GLY A O 1
ATOM 1501 N N . ALA A 1 185 ? 26.173 5.189 -39.971 1.00 97.31 185 ALA A N 1
ATOM 1502 C CA . ALA A 1 185 ? 25.925 4.498 -41.236 1.00 97.31 185 ALA A CA 1
ATOM 1503 C C . ALA A 1 185 ? 25.381 5.438 -42.326 1.00 97.31 185 ALA A C 1
ATOM 1505 O O . ALA A 1 185 ? 25.779 5.318 -43.483 1.00 97.31 185 ALA A O 1
ATOM 1506 N N . LEU A 1 186 ? 24.492 6.370 -41.969 1.00 97.56 186 LEU A N 1
ATOM 1507 C CA . LEU A 1 186 ? 23.941 7.366 -42.887 1.00 97.56 186 LEU A CA 1
ATOM 1508 C C . LEU A 1 186 ? 25.049 8.263 -43.445 1.00 97.56 186 LEU A C 1
ATOM 1510 O O . LEU A 1 186 ? 25.148 8.399 -44.662 1.00 97.56 186 LEU A O 1
ATOM 1514 N N . LEU A 1 187 ? 25.905 8.807 -42.575 1.00 97.44 187 LEU A N 1
ATOM 1515 C CA . LEU A 1 187 ? 27.032 9.655 -42.974 1.00 97.44 187 LEU A CA 1
ATOM 1516 C C . LEU A 1 187 ? 27.970 8.924 -43.941 1.00 97.44 187 LEU A C 1
ATOM 1518 O O . LEU A 1 187 ? 28.291 9.456 -45.000 1.00 97.44 187 LEU A O 1
ATOM 1522 N N . HIS A 1 188 ? 28.324 7.675 -43.634 1.00 97.50 188 HIS A N 1
ATOM 1523 C CA . HIS A 1 188 ? 29.176 6.861 -44.503 1.00 97.50 188 HIS A CA 1
ATOM 1524 C C . HIS A 1 188 ? 28.530 6.568 -45.873 1.00 97.50 188 HIS A C 1
ATOM 1526 O O . HIS A 1 188 ? 29.197 6.589 -46.906 1.00 97.50 188 HIS A O 1
ATOM 1532 N N . VAL A 1 189 ? 27.220 6.292 -45.924 1.00 97.31 189 VAL A N 1
ATOM 1533 C CA . VAL A 1 189 ? 26.521 6.091 -47.207 1.00 97.31 189 VAL A CA 1
ATOM 1534 C C . VAL A 1 189 ? 26.459 7.397 -48.003 1.00 97.31 189 VAL A C 1
ATOM 1536 O O . VAL A 1 189 ? 26.681 7.367 -49.211 1.00 97.31 189 VAL A O 1
ATOM 1539 N N . MET A 1 190 ? 26.212 8.535 -47.349 1.00 97.25 190 MET A N 1
ATOM 1540 C CA . MET A 1 190 ? 26.213 9.850 -47.999 1.00 97.25 190 MET A CA 1
ATOM 1541 C C . MET A 1 190 ? 27.584 10.193 -48.594 1.00 97.25 190 MET A C 1
ATOM 1543 O O . MET A 1 190 ? 27.651 10.644 -49.736 1.00 97.25 190 MET A O 1
ATOM 1547 N N . GLU A 1 191 ? 28.668 9.914 -47.869 1.00 97.81 191 GLU A N 1
ATOM 1548 C CA . GLU A 1 191 ? 30.037 10.082 -48.368 1.00 97.81 191 GLU A CA 1
ATOM 1549 C C . GLU A 1 191 ? 30.306 9.201 -49.599 1.00 97.81 191 GLU A C 1
ATOM 1551 O O . GLU A 1 191 ? 30.823 9.677 -50.608 1.00 97.81 191 GLU A O 1
ATOM 1556 N N . ASN A 1 192 ? 29.884 7.932 -49.576 1.00 96.12 192 ASN A N 1
ATOM 1557 C CA . ASN A 1 192 ? 30.023 7.037 -50.729 1.00 96.12 192 ASN A CA 1
ATOM 1558 C C . ASN A 1 192 ? 29.223 7.502 -51.951 1.00 96.12 192 ASN A C 1
ATOM 1560 O O . ASN A 1 192 ? 29.7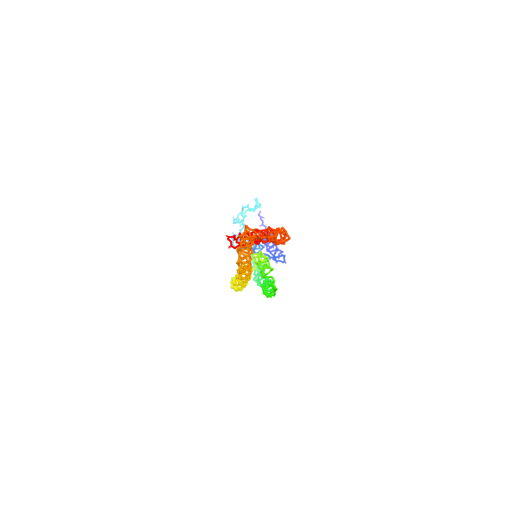16 7.407 -53.076 1.00 96.12 192 ASN A O 1
ATOM 1564 N N . VAL A 1 193 ? 28.006 8.013 -51.746 1.00 97.00 193 VAL A N 1
ATOM 1565 C CA . VAL A 1 193 ? 27.198 8.606 -52.821 1.00 97.00 193 VAL A CA 1
ATOM 1566 C C . VAL A 1 193 ? 27.939 9.784 -53.450 1.00 97.00 193 VAL A C 1
ATOM 1568 O O . VAL A 1 193 ? 28.014 9.871 -54.675 1.00 97.00 193 VAL A O 1
ATOM 1571 N N . GLU A 1 194 ? 28.529 10.656 -52.636 1.00 96.81 194 GLU A N 1
ATOM 1572 C CA . GLU A 1 194 ? 29.267 11.815 -53.132 1.00 96.81 194 GLU A CA 1
ATOM 1573 C C . GLU A 1 194 ? 30.552 11.411 -53.869 1.00 96.81 194 GLU A C 1
ATOM 1575 O O . GLU A 1 194 ? 30.801 11.862 -54.987 1.00 96.81 194 GLU A O 1
ATOM 1580 N N . ASN A 1 195 ? 31.308 10.451 -53.333 1.00 95.69 195 ASN A N 1
ATOM 1581 C CA . ASN A 1 195 ? 32.466 9.870 -54.015 1.00 95.69 195 ASN A CA 1
ATOM 1582 C C . ASN A 1 195 ? 32.091 9.258 -55.375 1.00 95.69 195 ASN A C 1
ATOM 1584 O O . ASN A 1 195 ? 32.808 9.439 -56.363 1.00 95.69 195 ASN A O 1
ATOM 1588 N N . ASN A 1 196 ? 30.955 8.562 -55.461 1.00 94.44 196 ASN A N 1
ATOM 1589 C CA . ASN A 1 196 ? 30.460 8.013 -56.723 1.00 94.44 196 ASN A CA 1
ATOM 1590 C C . ASN A 1 196 ? 30.042 9.114 -57.707 1.00 94.44 196 ASN A C 1
ATOM 1592 O O . ASN A 1 196 ? 30.313 8.976 -58.899 1.00 94.44 196 ASN A O 1
ATOM 1596 N N . ARG A 1 197 ? 29.462 10.229 -57.242 1.00 94.44 197 ARG A N 1
ATOM 1597 C CA . ARG A 1 197 ? 29.166 11.399 -58.093 1.00 94.44 197 ARG A CA 1
ATOM 1598 C C . ARG A 1 197 ? 30.432 12.019 -58.674 1.00 94.44 197 ARG A C 1
ATOM 1600 O O . ARG A 1 197 ? 30.469 12.296 -59.873 1.00 94.44 197 ARG A O 1
ATOM 1607 N N . MET A 1 198 ? 31.483 12.171 -57.867 1.00 94.31 198 MET A N 1
ATOM 1608 C CA . MET A 1 198 ? 32.777 12.668 -58.347 1.00 94.31 198 MET A CA 1
ATOM 1609 C C . MET A 1 198 ? 33.389 11.727 -59.394 1.00 94.31 198 MET A C 1
ATOM 1611 O O . MET A 1 198 ? 33.823 12.174 -60.455 1.00 94.31 198 MET A O 1
ATOM 1615 N N . ARG A 1 199 ? 33.377 10.411 -59.138 1.00 91.44 199 ARG A N 1
ATOM 1616 C CA . ARG A 1 199 ? 33.885 9.398 -60.083 1.00 91.44 199 ARG A CA 1
ATOM 1617 C C . ARG A 1 199 ? 33.062 9.319 -61.366 1.00 91.44 199 ARG A C 1
ATOM 1619 O O . ARG A 1 199 ? 33.616 9.103 -62.439 1.00 91.44 199 ARG A O 1
ATOM 1626 N N . ARG A 1 200 ? 31.748 9.528 -61.276 1.00 92.31 200 ARG A N 1
ATOM 1627 C CA . ARG A 1 200 ? 30.865 9.639 -62.439 1.00 92.31 200 ARG A CA 1
ATOM 1628 C C . ARG A 1 200 ? 31.238 10.836 -63.313 1.00 92.31 200 ARG A C 1
ATOM 1630 O O . ARG A 1 200 ? 31.252 10.703 -64.533 1.00 92.31 200 ARG A O 1
ATOM 1637 N N . ALA A 1 201 ? 31.551 11.983 -62.709 1.00 89.38 201 ALA A N 1
ATOM 1638 C CA . ALA A 1 201 ? 31.916 13.199 -63.439 1.00 89.38 201 ALA A CA 1
ATOM 1639 C C . ALA A 1 201 ? 33.205 13.035 -64.265 1.00 89.38 201 ALA A C 1
ATOM 1641 O O . ALA A 1 201 ? 33.326 13.622 -65.337 1.00 89.38 201 ALA A O 1
ATOM 1642 N N . THR A 1 202 ? 34.139 12.201 -63.802 1.00 89.88 202 THR A N 1
ATOM 1643 C CA . THR A 1 202 ? 35.414 11.912 -64.479 1.00 89.88 202 THR A CA 1
ATOM 1644 C C . THR A 1 202 ? 35.398 10.615 -65.295 1.00 89.88 202 THR A C 1
ATOM 1646 O O . THR A 1 202 ? 36.424 10.212 -65.845 1.00 89.88 202 THR A O 1
ATOM 1649 N N . ALA A 1 203 ? 34.244 9.949 -65.410 1.00 88.06 203 ALA A N 1
ATOM 1650 C CA . ALA A 1 203 ? 34.122 8.685 -66.124 1.00 88.06 203 ALA A CA 1
ATOM 1651 C C . ALA A 1 203 ? 34.256 8.866 -67.648 1.00 88.06 203 ALA A C 1
ATOM 1653 O O . ALA A 1 203 ? 33.571 9.688 -68.268 1.00 88.06 203 ALA A O 1
ATOM 1654 N N . TRP A 1 204 ? 35.123 8.037 -68.235 1.00 82.38 204 TRP A N 1
ATOM 1655 C CA . TRP A 1 204 ? 35.562 8.081 -69.633 1.00 82.38 204 TRP A CA 1
ATOM 1656 C C . TRP A 1 204 ? 34.670 7.292 -70.603 1.00 82.38 204 TRP A C 1
ATOM 1658 O O . TRP A 1 204 ? 34.775 7.491 -71.809 1.00 82.38 204 TRP A O 1
ATOM 1668 N N . SER A 1 205 ? 33.787 6.419 -70.104 1.00 91.31 205 SER A N 1
ATOM 1669 C CA . SER A 1 205 ? 32.842 5.658 -70.929 1.00 91.31 205 SER A CA 1
ATOM 1670 C C . SER A 1 205 ? 31.423 5.688 -70.365 1.00 91.31 205 SER A C 1
ATOM 1672 O O . SER A 1 205 ? 31.212 5.786 -69.151 1.00 91.31 205 SER A O 1
ATOM 1674 N N . ASP A 1 206 ? 30.441 5.574 -71.257 1.00 86.31 206 ASP A N 1
ATOM 1675 C CA . ASP A 1 206 ? 29.026 5.587 -70.883 1.00 86.31 206 ASP A CA 1
ATOM 1676 C C . ASP A 1 206 ? 28.616 4.344 -70.076 1.00 86.31 206 ASP A C 1
ATOM 1678 O O . ASP A 1 206 ? 27.762 4.449 -69.199 1.00 86.31 206 ASP A O 1
ATOM 1682 N N . ASP A 1 207 ? 29.260 3.187 -70.290 1.00 87.19 207 ASP A N 1
ATOM 1683 C CA . ASP A 1 207 ? 29.048 1.994 -69.450 1.00 87.19 207 ASP A CA 1
ATOM 1684 C C . ASP A 1 207 ? 29.501 2.246 -68.004 1.00 87.19 207 ASP A C 1
ATOM 1686 O O . ASP A 1 207 ? 28.787 1.936 -67.050 1.00 87.19 207 ASP A O 1
ATOM 1690 N N . TYR A 1 208 ? 30.657 2.894 -67.830 1.00 86.56 208 TYR A N 1
ATOM 1691 C CA . TYR A 1 208 ? 31.159 3.267 -66.508 1.00 86.56 208 TYR A CA 1
ATOM 1692 C C . TYR A 1 208 ? 30.247 4.289 -65.817 1.00 86.56 208 TYR A C 1
ATOM 1694 O O . TYR A 1 208 ? 29.999 4.177 -64.617 1.00 86.56 208 TYR A O 1
ATOM 1702 N N . ARG A 1 209 ? 29.701 5.256 -66.569 1.00 89.62 209 ARG A N 1
ATOM 1703 C CA . ARG A 1 209 ? 28.731 6.232 -66.043 1.00 89.62 209 ARG A CA 1
ATOM 1704 C C . ARG A 1 209 ? 27.459 5.555 -65.538 1.00 89.62 209 ARG A C 1
ATOM 1706 O O . ARG A 1 209 ? 27.057 5.832 -64.412 1.00 89.62 209 ARG A O 1
ATOM 1713 N N . ARG A 1 210 ? 26.891 4.616 -66.306 1.00 91.81 210 ARG A N 1
ATOM 1714 C CA . ARG A 1 210 ? 25.678 3.868 -65.916 1.00 91.81 210 ARG A CA 1
ATOM 1715 C C . ARG A 1 210 ? 25.858 3.072 -64.623 1.00 91.81 210 ARG A C 1
ATOM 1717 O O . ARG A 1 210 ? 24.941 3.019 -63.811 1.00 91.81 210 ARG A O 1
ATOM 1724 N N . ARG A 1 211 ? 27.037 2.480 -64.399 1.00 91.38 211 ARG A N 1
ATOM 1725 C CA . ARG A 1 211 ? 27.330 1.764 -63.142 1.00 91.38 211 ARG A CA 1
ATOM 1726 C C . ARG A 1 211 ? 27.343 2.702 -61.938 1.00 91.38 211 ARG A C 1
ATOM 1728 O O . ARG A 1 211 ? 26.759 2.373 -60.910 1.00 91.38 211 ARG A O 1
ATOM 1735 N N . PHE A 1 212 ? 27.968 3.875 -62.068 1.00 92.88 212 PHE A N 1
ATOM 1736 C CA . PHE A 1 212 ? 27.941 4.875 -61.000 1.00 92.88 212 PHE A CA 1
ATOM 1737 C C . PHE A 1 212 ? 26.539 5.443 -60.771 1.00 92.88 212 PHE A C 1
ATOM 1739 O O . PHE A 1 212 ? 26.182 5.651 -59.617 1.00 92.88 212 PHE A O 1
ATOM 1746 N N . ASP A 1 213 ? 25.744 5.644 -61.826 1.00 92.94 213 ASP A N 1
ATOM 1747 C CA . ASP A 1 213 ? 24.335 6.040 -61.706 1.00 92.94 213 ASP A CA 1
ATOM 1748 C C . ASP A 1 213 ? 23.540 5.024 -60.869 1.00 92.94 213 ASP A C 1
ATOM 1750 O O . ASP A 1 213 ? 22.909 5.415 -59.888 1.00 92.94 213 ASP A O 1
ATOM 1754 N N . SER A 1 214 ? 23.682 3.722 -61.148 1.00 94.62 214 SER A N 1
ATOM 1755 C CA . SER A 1 214 ? 23.058 2.651 -60.349 1.00 94.62 214 SER A CA 1
ATOM 1756 C C . SER A 1 214 ? 23.480 2.698 -58.875 1.00 94.62 214 SER A C 1
ATOM 1758 O O . SER A 1 214 ? 22.638 2.672 -57.981 1.00 94.62 214 SER A O 1
ATOM 176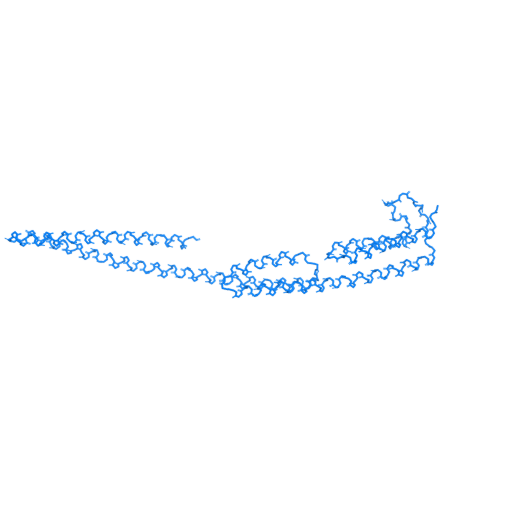0 N N . TRP A 1 215 ? 24.782 2.818 -58.585 1.00 96.12 215 TRP A N 1
ATOM 1761 C CA . TRP A 1 215 ? 25.270 2.871 -57.199 1.00 96.12 215 TRP A CA 1
ATOM 1762 C C . TRP A 1 215 ? 24.844 4.141 -56.455 1.00 96.12 215 TRP A C 1
ATOM 1764 O O . TRP A 1 215 ? 24.642 4.108 -55.240 1.00 96.12 215 TRP A O 1
ATOM 1774 N N . ILE A 1 216 ? 24.721 5.270 -57.160 1.00 95.69 216 ILE A N 1
ATOM 1775 C CA . ILE A 1 216 ? 24.189 6.514 -56.597 1.00 95.69 216 ILE A CA 1
ATOM 1776 C C . ILE A 1 216 ? 22.711 6.328 -56.247 1.00 95.69 216 ILE A C 1
ATOM 1778 O O . ILE A 1 216 ? 22.315 6.686 -55.140 1.00 95.69 216 ILE A O 1
ATOM 1782 N N . GLU A 1 217 ? 21.908 5.749 -57.140 1.00 97.31 217 GLU A N 1
ATOM 1783 C CA . GLU A 1 217 ? 20.487 5.479 -56.891 1.00 97.31 217 GLU A CA 1
ATOM 1784 C C . GLU A 1 217 ? 20.278 4.523 -55.708 1.00 97.31 217 GLU A C 1
ATOM 1786 O O . GLU A 1 217 ? 19.500 4.827 -54.799 1.00 97.31 217 GLU A O 1
ATOM 1791 N N . GLU A 1 218 ? 21.027 3.420 -55.655 1.00 96.25 218 GLU A N 1
ATOM 1792 C CA . GLU A 1 218 ? 21.021 2.480 -54.526 1.00 96.25 218 GLU A CA 1
ATOM 1793 C C . GLU A 1 218 ? 21.415 3.171 -53.212 1.00 96.25 218 GLU A C 1
ATOM 1795 O O . GLU A 1 218 ? 20.751 3.009 -52.182 1.00 96.25 218 GLU A O 1
ATOM 1800 N N . GLY A 1 219 ? 22.470 3.992 -53.244 1.00 97.31 219 GLY A N 1
ATOM 1801 C CA . GLY A 1 219 ? 22.922 4.768 -52.093 1.00 97.31 219 GLY A CA 1
ATOM 1802 C C . GLY A 1 219 ? 21.872 5.771 -51.611 1.00 97.31 219 GLY A C 1
ATOM 1803 O O . GLY A 1 219 ? 21.611 5.850 -50.412 1.00 97.31 219 GLY A O 1
ATOM 1804 N N . LEU A 1 220 ? 21.208 6.487 -52.524 1.00 97.38 220 LEU A N 1
ATOM 1805 C CA . LEU A 1 220 ? 20.120 7.417 -52.203 1.00 97.38 220 LEU A CA 1
ATOM 1806 C C . LEU A 1 220 ? 18.876 6.699 -51.661 1.00 97.38 220 LEU A C 1
ATOM 1808 O O . LEU A 1 220 ? 18.203 7.226 -50.773 1.00 97.38 220 LEU A O 1
ATOM 1812 N N . SER A 1 221 ? 18.566 5.494 -52.147 1.00 97.56 221 SER A N 1
ATOM 1813 C CA . SER A 1 221 ? 17.519 4.658 -51.549 1.00 97.56 221 SER A CA 1
ATOM 1814 C C . SER A 1 221 ? 17.867 4.306 -50.105 1.00 97.56 221 SER A C 1
ATOM 1816 O O . SER A 1 221 ? 17.079 4.556 -49.197 1.00 97.56 221 SER A O 1
ATOM 1818 N N . ARG A 1 222 ? 19.096 3.837 -49.870 1.00 96.69 222 ARG A N 1
ATOM 1819 C CA . ARG A 1 222 ? 19.569 3.477 -48.531 1.00 96.69 222 ARG A CA 1
ATOM 1820 C C . ARG A 1 222 ? 19.635 4.673 -47.577 1.00 96.69 222 ARG A C 1
ATOM 1822 O O . ARG A 1 222 ? 19.383 4.508 -46.386 1.00 96.69 222 ARG A O 1
ATOM 1829 N N . VAL A 1 223 ? 19.952 5.870 -48.078 1.00 97.31 223 VAL A N 1
ATOM 1830 C CA . VAL A 1 223 ? 19.867 7.130 -47.316 1.00 97.31 223 VAL A CA 1
ATOM 1831 C C . VAL A 1 223 ? 18.443 7.360 -46.817 1.00 97.31 223 VAL A C 1
ATOM 1833 O O . VAL A 1 223 ? 18.267 7.599 -45.623 1.00 97.31 223 VAL A O 1
ATOM 1836 N N . ARG A 1 224 ? 17.433 7.231 -47.689 1.00 97.56 224 ARG A N 1
ATOM 1837 C CA . ARG A 1 224 ? 16.020 7.395 -47.305 1.00 97.56 224 ARG A CA 1
ATOM 1838 C C . ARG A 1 224 ? 15.600 6.380 -46.243 1.00 97.56 224 ARG A C 1
ATOM 1840 O O . ARG A 1 224 ? 15.015 6.769 -45.235 1.00 97.56 224 ARG A O 1
ATOM 1847 N N . ASP A 1 225 ? 15.972 5.113 -46.412 1.00 97.69 225 ASP A N 1
ATOM 1848 C CA . ASP A 1 225 ? 15.651 4.054 -45.445 1.00 97.69 225 ASP A CA 1
ATOM 1849 C C . ASP A 1 225 ? 16.285 4.317 -44.069 1.00 97.69 225 ASP A C 1
ATOM 1851 O O . ASP A 1 225 ? 15.657 4.131 -43.023 1.00 97.69 225 ASP A O 1
ATOM 1855 N N . LEU A 1 226 ? 17.542 4.777 -44.051 1.00 96.94 226 LEU A N 1
ATOM 1856 C CA . LEU A 1 226 ? 18.239 5.130 -42.814 1.00 96.94 226 LEU A CA 1
ATOM 1857 C C . LEU A 1 226 ? 17.625 6.363 -42.147 1.00 96.94 226 LEU A C 1
ATOM 1859 O O . LEU A 1 226 ? 17.463 6.354 -40.929 1.00 96.94 226 LEU A O 1
ATOM 1863 N N . GLN A 1 227 ? 17.252 7.387 -42.916 1.00 97.50 227 GLN A N 1
ATOM 1864 C CA . GLN A 1 227 ? 16.574 8.576 -42.396 1.00 97.50 227 GLN A CA 1
ATOM 1865 C C . GLN A 1 227 ? 15.226 8.225 -41.759 1.00 97.50 227 GLN A C 1
ATOM 1867 O O . GLN A 1 227 ? 14.963 8.659 -40.638 1.00 97.50 227 GLN A O 1
ATOM 1872 N N . GLN A 1 228 ? 14.419 7.383 -42.413 1.00 97.94 228 GLN A N 1
ATOM 1873 C CA . GLN A 1 228 ? 13.155 6.911 -41.845 1.00 97.94 228 GLN A CA 1
ATOM 1874 C C . GLN A 1 228 ? 13.388 6.119 -40.553 1.00 97.94 228 GLN A C 1
ATOM 1876 O O . GLN A 1 228 ? 12.776 6.401 -39.527 1.00 97.94 228 GLN A O 1
ATOM 1881 N N . SER A 1 229 ? 14.343 5.183 -40.562 1.00 97.25 229 SER A N 1
ATOM 1882 C CA . SER A 1 229 ? 14.681 4.404 -39.368 1.00 97.25 229 SER A CA 1
ATOM 1883 C C . SER A 1 229 ? 15.176 5.273 -38.205 1.00 97.25 229 SER A C 1
ATOM 1885 O O . SER A 1 229 ? 14.953 4.898 -37.056 1.00 97.25 229 SER A O 1
ATOM 1887 N N . ILE A 1 230 ? 15.875 6.382 -38.472 1.00 97.62 230 ILE A N 1
ATOM 1888 C CA . ILE A 1 230 ? 16.301 7.339 -37.439 1.00 97.62 230 ILE A CA 1
ATOM 1889 C C . ILE A 1 230 ? 15.089 8.093 -36.889 1.00 97.62 230 ILE A C 1
ATOM 1891 O O . ILE A 1 230 ? 14.955 8.179 -35.672 1.00 97.62 230 ILE A O 1
ATOM 1895 N N . ALA A 1 231 ? 14.190 8.572 -37.753 1.00 98.00 231 ALA A N 1
ATOM 1896 C CA . ALA A 1 231 ? 12.969 9.259 -37.331 1.00 98.00 231 ALA A CA 1
ATOM 1897 C C . ALA A 1 231 ? 12.097 8.374 -36.418 1.00 98.00 231 ALA A C 1
ATOM 1899 O O . ALA A 1 231 ? 11.644 8.827 -35.367 1.00 98.00 231 ALA A O 1
ATOM 1900 N N . ASP A 1 232 ? 11.949 7.089 -36.754 1.00 97.62 232 ASP A N 1
ATOM 1901 C CA . ASP A 1 232 ? 11.210 6.124 -35.932 1.00 97.62 232 ASP A CA 1
ATOM 1902 C C . ASP A 1 232 ? 11.866 5.902 -34.553 1.00 97.62 232 ASP A C 1
ATOM 1904 O O . ASP A 1 232 ? 11.182 5.684 -33.548 1.00 97.62 232 ASP A O 1
ATOM 1908 N N . ILE A 1 233 ? 13.205 5.922 -34.484 1.00 97.06 233 ILE A N 1
ATOM 1909 C CA . ILE A 1 233 ? 13.942 5.820 -33.215 1.00 97.06 233 ILE A CA 1
ATOM 1910 C C . ILE A 1 233 ? 13.771 7.105 -32.396 1.00 97.06 233 ILE A C 1
ATOM 1912 O O . ILE A 1 233 ? 13.537 7.015 -31.192 1.00 97.06 233 ILE A O 1
ATOM 1916 N N . ASP A 1 234 ? 13.828 8.274 -33.033 1.00 97.31 234 ASP A N 1
ATOM 1917 C CA . ASP A 1 234 ? 13.658 9.577 -32.379 1.00 97.31 234 ASP A CA 1
ATOM 1918 C C . ASP A 1 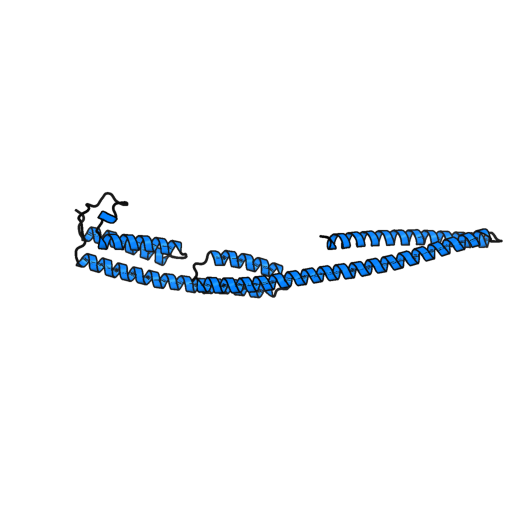234 ? 12.263 9.725 -31.766 1.00 97.31 234 ASP A C 1
ATOM 1920 O O . ASP A 1 234 ? 12.130 10.192 -30.632 1.00 97.31 234 ASP A O 1
ATOM 1924 N N . GLN A 1 235 ? 11.230 9.222 -32.446 1.00 97.62 235 GLN A N 1
ATOM 1925 C CA . GLN A 1 235 ? 9.888 9.143 -31.875 1.00 97.62 235 GLN A CA 1
ATOM 1926 C C . GLN A 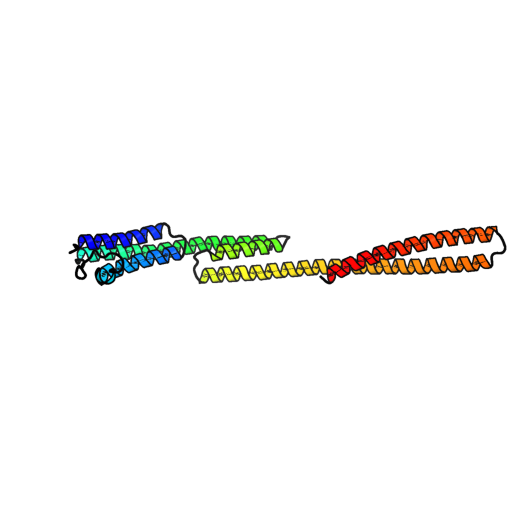1 235 ? 9.863 8.277 -30.604 1.00 97.62 235 GLN A C 1
ATOM 1928 O O . GLN A 1 235 ? 9.358 8.710 -29.567 1.00 97.62 235 GLN A O 1
ATOM 1933 N N . LYS A 1 236 ? 10.453 7.075 -30.645 1.00 96.50 236 LYS A N 1
ATOM 1934 C CA . LYS A 1 236 ? 10.513 6.176 -29.476 1.00 96.50 236 LYS A CA 1
ATOM 1935 C C . LYS A 1 236 ? 11.301 6.782 -28.315 1.00 96.50 236 LYS A C 1
ATOM 1937 O O . LYS A 1 236 ? 10.917 6.595 -27.163 1.00 96.50 236 LYS A O 1
ATOM 1942 N N . ILE A 1 237 ? 12.387 7.501 -28.604 1.00 96.69 237 ILE A N 1
ATOM 1943 C CA . ILE A 1 237 ? 13.157 8.249 -27.602 1.00 96.69 237 ILE A CA 1
ATOM 1944 C C . ILE A 1 237 ? 12.251 9.277 -26.925 1.00 96.69 237 ILE A C 1
ATOM 1946 O O . ILE A 1 237 ? 12.139 9.266 -25.700 1.00 96.69 237 ILE A O 1
ATOM 1950 N N . SER A 1 238 ? 11.540 10.094 -27.707 1.00 95.31 238 SER A N 1
ATOM 1951 C CA . SER A 1 238 ? 10.634 11.119 -27.179 1.00 95.31 238 SER A CA 1
ATOM 1952 C C . SER A 1 238 ? 9.535 10.529 -26.285 1.00 95.31 238 SER A C 1
ATOM 1954 O O . SER A 1 238 ? 9.272 11.041 -25.195 1.00 95.31 238 SER A O 1
ATOM 1956 N N . GLU A 1 239 ? 8.941 9.400 -26.685 1.00 95.00 239 GLU A N 1
ATOM 1957 C CA . GLU A 1 239 ? 7.931 8.694 -25.886 1.00 95.00 239 GLU A CA 1
ATOM 1958 C C . GLU A 1 239 ? 8.478 8.199 -24.536 1.00 95.00 239 GLU A C 1
ATOM 1960 O O . GLU A 1 239 ? 7.793 8.282 -23.512 1.00 95.00 239 GLU A O 1
ATOM 1965 N N . VAL A 1 240 ? 9.705 7.669 -24.512 1.00 93.38 240 VAL A N 1
ATOM 1966 C CA . VAL A 1 240 ? 10.348 7.179 -23.281 1.00 93.38 240 VAL A CA 1
ATOM 1967 C C . VAL A 1 240 ? 10.768 8.341 -22.383 1.00 93.38 240 VAL A C 1
ATOM 1969 O O . VAL A 1 240 ? 10.524 8.296 -21.177 1.00 93.38 240 VAL A O 1
ATOM 1972 N N . GLU A 1 241 ? 11.335 9.405 -22.950 1.00 92.06 241 GLU A N 1
ATOM 1973 C CA . GLU A 1 241 ? 11.675 10.623 -22.211 1.00 92.06 241 GLU A CA 1
ATOM 1974 C C . GLU A 1 241 ? 10.441 11.284 -21.592 1.00 92.06 241 GLU A C 1
ATOM 1976 O O . GLU A 1 241 ? 10.501 11.750 -20.453 1.00 92.06 241 GLU A O 1
ATOM 1981 N N . GLY A 1 242 ? 9.311 11.287 -22.306 1.00 91.75 242 GLY A N 1
ATOM 1982 C CA . GLY A 1 242 ? 8.032 11.759 -21.782 1.00 91.75 242 GLY A CA 1
ATOM 1983 C C . GLY A 1 242 ? 7.607 10.992 -20.528 1.00 91.75 242 GLY A C 1
ATOM 1984 O O . GLY A 1 242 ? 7.264 11.606 -19.521 1.00 91.75 242 GLY A O 1
ATOM 1985 N N . LYS A 1 243 ? 7.727 9.657 -20.549 1.00 89.31 243 LYS A N 1
ATOM 1986 C CA . LYS A 1 243 ? 7.417 8.784 -19.399 1.00 89.31 243 LYS A CA 1
ATOM 1987 C C . LYS A 1 243 ? 8.385 8.943 -18.222 1.00 89.31 243 LYS A C 1
ATOM 1989 O O . LYS A 1 243 ? 8.009 8.645 -17.096 1.00 89.31 243 LYS A O 1
ATOM 1994 N N . LEU A 1 244 ? 9.626 9.363 -18.467 1.00 87.25 244 LEU A N 1
ATOM 1995 C CA . LEU A 1 244 ? 10.626 9.605 -17.418 1.00 87.25 244 LEU A CA 1
ATOM 1996 C C . LEU A 1 244 ? 10.465 10.972 -16.733 1.00 87.25 244 LEU A C 1
ATOM 1998 O O . LEU A 1 244 ? 10.985 11.159 -15.629 1.00 87.25 244 LEU A O 1
ATOM 2002 N N . LYS A 1 245 ? 9.799 11.922 -17.403 1.00 83.94 245 LYS A N 1
ATOM 2003 C CA . LYS A 1 245 ? 9.512 13.273 -16.898 1.00 83.94 245 LYS A CA 1
ATOM 2004 C C . LYS A 1 245 ? 8.189 13.357 -16.123 1.00 83.94 245 LYS A C 1
ATOM 2006 O O . LYS A 1 245 ? 8.047 14.277 -15.322 1.00 83.94 245 LYS A O 1
ATOM 2011 N N . SER A 1 246 ? 7.251 12.435 -16.367 1.00 68.81 246 SER A N 1
ATOM 2012 C CA . SER A 1 246 ? 5.979 12.279 -15.634 1.00 68.81 246 SER A CA 1
ATOM 2013 C C . SER A 1 246 ? 6.144 11.512 -14.326 1.00 68.81 246 SER A C 1
ATOM 2015 O O . SER A 1 246 ? 5.540 11.924 -13.314 1.00 68.81 246 SER A O 1
#

Radius of gyration: 43.28 Å; chains: 1; bounding box: 84×27×125 Å

Sequence (246 aa):
MASSAQLRDIILDKINSAESILSGASDGEDFKRANEYMHVAMQGMKDGFAAMSVIDGLLDNSSRLNAQDRDLCWQKWKSAKDSIGLRREYIQNLNAGIADRFVSRVWDRVESDNPYDGLEALKYAQREIKKLYLHKDKRNQVRESLDRVHERISTRIALRKNEIRKRQFEFLERLLAARERKVGALLHVMENVENNRMRRATAWSDDYRRRFDSWIEEGLSRVRDLQQSIADIDQKISEVEGKLKS

Foldseek 3Di:
DDALVNLLVVLVVLLVVLLVLLVVDQAPVSLVSSVVSLVLSVCCLPQNCLVVPPPDPPDDRPDHHDPVSSVVSVVSSVVSVVSSVVSLVVQQVVLLVVLVVLLVVLVVQCPDPDLVSSVVSLVVSVVVNVRGHYDPVSNVVSVVSSVVSVVSSVVVVVVVVVVVLVVLVVVLVVLVVVLVVLVVVLVVLVVVLVVLVVCLVVDPDPVSNVVSVVSNVVSVVSNVVSVVVNVVSVVVSVVSVVVNVD